Protein AF-A0A8T7BKB6-F1 (afdb_monomer)

Secondary structure (DSSP, 8-state):
---HHHHHHHHH--TTSHHHHHTTTS-HHHHHHHHHHHHHHHHHHHHHHS-S-HHHHHHHHHHHHHHHHHHHTT---SHHHHHHHTTGGG-TTHHHHHHHHHHHHHHHHTT---SSHHHHHIIIIIHHHHHHHHHTT-S-STT-HHHHHHHHHHHHHHHHHHHHHHTTT-TTSS-HHHHHHSB-TTS-B-HHHHHHHHHHHHHHHHTT-

Mean predicted aligned error: 6.05 Å

Nearest PDB structures (foldseek):
  4hd1-assembly1_A  TM=7.162E-01  e=4.216E-03  Alicyclobacillus acidocaldarius subsp. acidocaldarius DSM 446
  3ae0-assembly2_B  TM=7.552E-01  e=2.613E-02  Staphylococcus aureus
  5iys-assembly1_A  TM=7.680E-01  e=4.516E-02  Enterococcus hirae ATCC 9790
  2zcr-assembly1_A  TM=6.935E-01  e=3.938E-02  Staphylococcus aureus
  7vwt-assembly1_B  TM=6.216E-01  e=6.654E-01  Streptomyces sp.

pLDDT: mean 83.78, std 11.18, range [50.97, 98.56]

Solvent-accessible surface area (backbone atoms only — not comparable to full-atom values): 11467 Å² total; per-residue (Å²): 131,82,51,44,62,52,52,13,38,60,65,32,38,39,91,87,34,73,56,28,64,76,50,62,87,55,55,69,74,57,47,70,57,35,35,31,49,48,19,48,53,48,57,58,51,42,40,52,50,76,49,91,49,63,68,60,27,51,53,46,50,55,50,50,54,54,44,53,50,25,41,75,71,72,61,40,80,50,48,39,49,47,50,42,60,77,55,40,85,81,40,86,59,46,66,58,43,52,51,50,40,51,51,53,60,48,35,37,52,71,55,73,59,51,63,50,60,71,60,32,50,49,58,58,18,40,51,43,0,46,44,43,39,56,61,70,68,58,92,56,73,88,84,37,60,67,53,20,52,56,33,3,49,56,53,46,51,50,51,60,73,47,34,85,62,30,35,92,55,21,74,58,62,61,31,61,63,58,49,68,75,27,53,45,98,88,70,45,74,38,59,72,55,44,52,49,52,52,53,49,57,48,52,54,55,64,75,75,112

Sequence (209 aa):
MNSNYDYCRDKATPPGSNFYYSILFENEEIKSTVIPLLAMHNEIIDCLTASPDPGVTRLKFNWWHEELSRLSDNIPRHPVTQTIKSFSNNNPNLVTTLHEQLVTIESIVSNEQSADQANWLEHNFNILGRYYVALNRFQTEQDNQYIIQNGGLVFGLELFMLYPLFATKAPGFIPAELVSRHVGPDGEILFPDVFGELICDFQLKLNHV

Structure (mmCIF, N/CA/C/O backbone):
data_AF-A0A8T7BKB6-F1
#
_entry.id   AF-A0A8T7BKB6-F1
#
loop_
_atom_site.group_PDB
_atom_site.id
_atom_site.type_symbol
_atom_site.label_atom_id
_atom_site.label_alt_id
_atom_site.label_comp_id
_atom_site.label_asym_id
_atom_site.label_entity_id
_atom_site.label_seq_id
_atom_site.pdbx_PDB_ins_code
_atom_site.Cartn_x
_atom_site.Cartn_y
_atom_site.Cartn_z
_atom_site.occupancy
_atom_site.B_iso_or_equiv
_atom_site.auth_seq_id
_atom_site.auth_comp_id
_atom_site.auth_asym_id
_atom_site.auth_atom_id
_atom_site.pdbx_PDB_model_num
ATOM 1 N N . MET A 1 1 ? -25.883 -4.275 2.998 1.00 52.84 1 MET A N 1
ATOM 2 C CA . MET A 1 1 ? -24.645 -3.601 2.558 1.00 52.84 1 MET A CA 1
ATOM 3 C C . MET A 1 1 ? -23.554 -4.028 3.515 1.00 52.84 1 MET A C 1
ATOM 5 O O . MET A 1 1 ? -23.806 -3.967 4.712 1.00 52.84 1 MET A O 1
ATOM 9 N N . ASN A 1 2 ? -22.419 -4.506 3.005 1.00 75.31 2 ASN A N 1
ATOM 10 C CA . ASN A 1 2 ? -21.240 -4.767 3.836 1.00 75.31 2 ASN A CA 1
ATOM 11 C C . ASN A 1 2 ? -20.774 -3.444 4.462 1.00 75.31 2 ASN A C 1
ATOM 13 O O . ASN A 1 2 ? -20.894 -2.393 3.827 1.00 75.31 2 ASN A O 1
ATOM 17 N N . SER A 1 3 ? -20.313 -3.477 5.712 1.00 94.25 3 SER A N 1
ATOM 18 C CA . SER A 1 3 ? -19.784 -2.285 6.380 1.00 94.25 3 SER A CA 1
ATOM 19 C C . SER A 1 3 ? -18.462 -1.834 5.744 1.00 94.25 3 SER A C 1
ATOM 21 O O . SER A 1 3 ? -17.791 -2.606 5.058 1.00 94.25 3 SER A O 1
ATOM 23 N N . ASN A 1 4 ? -18.038 -0.595 6.008 1.00 97.12 4 ASN A N 1
ATOM 24 C CA . ASN A 1 4 ? -16.726 -0.115 5.560 1.00 97.12 4 ASN A CA 1
ATOM 25 C C . ASN A 1 4 ? -15.568 -0.967 6.102 1.00 97.12 4 ASN A C 1
ATOM 27 O O . ASN A 1 4 ? -14.554 -1.139 5.429 1.00 97.12 4 ASN A O 1
ATOM 31 N N . TYR A 1 5 ? -15.718 -1.525 7.304 1.00 96.19 5 TYR A N 1
ATOM 32 C CA . TYR A 1 5 ? -14.732 -2.437 7.870 1.00 96.19 5 TYR A CA 1
ATOM 33 C C . TYR A 1 5 ? -14.734 -3.797 7.162 1.00 96.19 5 TYR A C 1
ATOM 35 O O . TYR A 1 5 ? -13.665 -4.344 6.909 1.00 96.19 5 TYR A O 1
ATOM 43 N N . ASP A 1 6 ? -15.905 -4.315 6.775 1.00 96.38 6 ASP A N 1
ATOM 44 C CA . ASP A 1 6 ? -15.991 -5.542 5.974 1.00 96.38 6 ASP A CA 1
ATOM 45 C C . ASP A 1 6 ? -15.273 -5.372 4.630 1.00 96.38 6 ASP A C 1
ATOM 47 O O . ASP A 1 6 ? -14.516 -6.255 4.244 1.00 96.38 6 ASP A O 1
ATOM 51 N N . TYR A 1 7 ? -15.412 -4.208 3.980 1.00 97.62 7 TYR A N 1
ATOM 52 C CA . TYR A 1 7 ? -14.621 -3.876 2.790 1.00 97.62 7 TYR A CA 1
ATOM 53 C C . TYR A 1 7 ? -13.116 -3.967 3.067 1.00 97.62 7 TYR A C 1
ATOM 55 O O . TYR A 1 7 ? -12.381 -4.595 2.308 1.00 97.62 7 TYR A O 1
ATOM 63 N N . CYS A 1 8 ? -12.648 -3.363 4.167 1.00 97.38 8 CYS A N 1
ATOM 64 C CA . CYS A 1 8 ? -11.230 -3.397 4.529 1.00 97.38 8 CYS A CA 1
ATOM 65 C C . CYS A 1 8 ? -10.746 -4.836 4.758 1.00 97.38 8 CYS A C 1
ATOM 67 O O . CYS A 1 8 ? -9.687 -5.219 4.269 1.00 97.38 8 CYS A O 1
ATOM 69 N N . ARG A 1 9 ? -11.538 -5.649 5.465 1.00 96.19 9 ARG A N 1
ATOM 70 C CA . ARG A 1 9 ? -11.220 -7.052 5.745 1.00 96.19 9 ARG A CA 1
ATOM 71 C C . ARG A 1 9 ? -11.153 -7.887 4.469 1.00 96.19 9 ARG A C 1
ATOM 73 O O . ARG A 1 9 ? -10.218 -8.672 4.327 1.00 96.19 9 ARG A O 1
ATOM 80 N N . ASP A 1 10 ? -12.097 -7.699 3.552 1.00 96.69 10 ASP A N 1
ATOM 81 C CA . ASP A 1 10 ? -12.141 -8.425 2.281 1.00 96.69 10 ASP A CA 1
ATOM 82 C C . ASP A 1 10 ? -10.969 -8.015 1.365 1.00 96.69 10 ASP A C 1
ATOM 84 O O . ASP A 1 10 ? -10.384 -8.863 0.693 1.00 96.69 10 ASP A O 1
ATOM 88 N N . LYS A 1 11 ? -10.580 -6.731 1.384 1.00 96.62 11 LYS A N 1
ATOM 89 C CA . LYS A 1 11 ? -9.450 -6.185 0.612 1.00 96.62 11 LYS A CA 1
ATOM 90 C C . LYS A 1 11 ? -8.083 -6.625 1.144 1.00 96.62 11 LYS A C 1
ATOM 92 O O . LYS A 1 11 ? -7.178 -6.898 0.357 1.00 96.62 11 LYS A O 1
ATOM 97 N N . ALA A 1 12 ? -7.906 -6.637 2.463 1.00 94.88 12 ALA A N 1
ATOM 98 C CA . ALA A 1 12 ? -6.600 -6.830 3.096 1.00 94.88 12 ALA A CA 1
ATOM 99 C C . ALA A 1 12 ? -6.344 -8.272 3.535 1.00 94.88 12 ALA A C 1
ATOM 101 O O . ALA A 1 12 ? -5.250 -8.810 3.377 1.00 94.88 12 ALA A O 1
ATOM 102 N N . THR A 1 13 ? -7.361 -8.907 4.110 1.00 94.88 13 THR A N 1
ATOM 103 C CA . THR A 1 13 ? -7.232 -10.178 4.829 1.00 94.88 13 THR A CA 1
ATOM 104 C C . THR A 1 13 ? -8.223 -11.231 4.336 1.00 94.88 13 THR A C 1
ATOM 106 O O . THR A 1 13 ? -8.894 -11.860 5.163 1.00 94.88 13 THR A O 1
ATOM 109 N N . PRO A 1 14 ? -8.363 -11.453 3.012 1.00 95.06 14 PRO A N 1
ATOM 110 C CA . PRO A 1 14 ? -9.125 -12.600 2.552 1.00 95.06 14 PRO A CA 1
ATOM 111 C C . PRO A 1 14 ? -8.466 -13.886 3.090 1.00 95.06 14 PRO A C 1
ATOM 113 O O . PRO A 1 14 ? -7.235 -13.936 3.207 1.00 95.06 14 PRO A O 1
ATOM 116 N N . PRO A 1 15 ? -9.246 -14.927 3.438 1.00 92.62 15 PRO A N 1
ATOM 117 C CA . PRO A 1 15 ? -8.694 -16.169 3.968 1.00 92.62 15 PRO A CA 1
ATOM 118 C C . PRO A 1 15 ? -7.557 -16.713 3.095 1.00 92.62 15 PRO A C 1
ATOM 120 O O . PRO A 1 15 ? -7.727 -16.896 1.891 1.00 92.62 15 PRO A O 1
ATOM 123 N N . GLY A 1 16 ? -6.403 -16.969 3.713 1.00 89.94 16 GLY A N 1
ATOM 124 C CA . GLY A 1 16 ? -5.211 -17.474 3.029 1.00 89.94 16 GLY A CA 1
ATOM 125 C C . GLY A 1 16 ? -4.224 -16.410 2.531 1.00 89.94 16 GLY A C 1
ATOM 126 O O . GLY A 1 16 ? -3.166 -16.789 2.036 1.00 89.94 16 GLY A O 1
ATOM 127 N N . SER A 1 17 ? -4.511 -15.108 2.667 1.00 89.19 17 SER A N 1
ATOM 128 C CA . SER A 1 17 ? -3.523 -14.066 2.350 1.00 89.19 17 SER A CA 1
ATOM 129 C C . SER A 1 17 ? -2.385 -14.005 3.379 1.00 89.19 17 SER A C 1
ATOM 131 O O . SER A 1 17 ? -2.542 -14.408 4.535 1.00 89.19 17 SER A O 1
ATOM 133 N N . ASN A 1 18 ? -1.237 -13.441 2.990 1.00 86.12 18 ASN A N 1
ATOM 134 C CA . ASN A 1 18 ? -0.116 -13.219 3.913 1.00 86.12 18 ASN A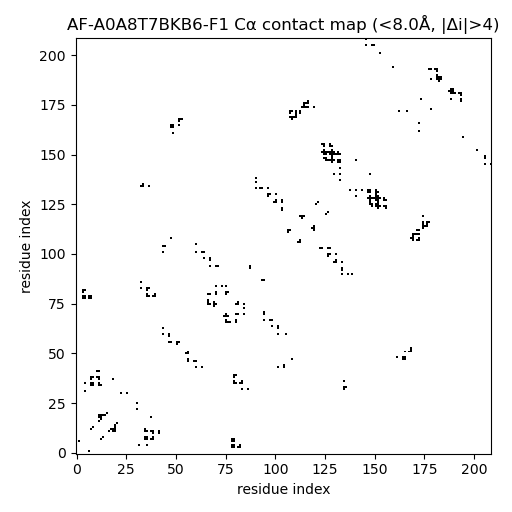 CA 1
ATOM 135 C C . ASN A 1 18 ? -0.545 -12.371 5.121 1.00 86.12 18 ASN A C 1
ATOM 137 O O . ASN A 1 18 ? -0.239 -12.711 6.264 1.00 86.12 18 ASN A O 1
ATOM 141 N N . PHE A 1 19 ? -1.324 -11.315 4.877 1.00 89.25 19 PHE A N 1
ATOM 142 C CA . PHE A 1 19 ? -1.869 -10.462 5.931 1.00 89.25 19 PHE A CA 1
ATOM 143 C C . PHE A 1 19 ? -2.910 -11.157 6.805 1.00 89.25 19 PHE A C 1
ATOM 145 O O . PHE A 1 19 ? -2.982 -10.877 7.995 1.00 89.25 19 PHE A O 1
ATOM 152 N N . TYR A 1 20 ? -3.693 -12.092 6.260 1.00 91.38 20 TYR A N 1
ATOM 153 C CA . TYR A 1 20 ? -4.603 -12.900 7.069 1.00 91.38 20 TYR A CA 1
ATOM 154 C C . TYR A 1 20 ? -3.835 -13.684 8.144 1.00 91.38 20 TYR A C 1
ATOM 156 O O . TYR A 1 20 ? -4.238 -13.695 9.307 1.00 91.38 20 TYR A O 1
ATOM 164 N N . TYR A 1 21 ? -2.705 -14.295 7.777 1.00 90.50 21 TYR A N 1
ATOM 165 C CA . TYR A 1 21 ? -1.882 -15.040 8.729 1.00 90.50 21 TYR A CA 1
ATOM 166 C C . TYR A 1 21 ? -1.062 -14.145 9.660 1.00 90.50 21 TYR A C 1
ATOM 168 O O . TYR A 1 21 ? -0.891 -14.512 10.823 1.00 90.50 21 TYR A O 1
ATOM 176 N N . SER A 1 22 ? -0.604 -12.973 9.202 1.00 85.38 22 SER A N 1
ATOM 177 C CA . SER A 1 22 ? 0.206 -12.069 10.032 1.00 85.38 22 SER A CA 1
ATOM 178 C C . SER A 1 22 ? -0.548 -11.513 11.241 1.00 85.38 22 SER A C 1
ATOM 180 O O . SER A 1 22 ? 0.084 -11.194 12.243 1.00 85.38 22 SER A O 1
ATOM 182 N N . ILE A 1 23 ? -1.883 -11.445 11.178 1.00 88.81 23 ILE A N 1
ATOM 183 C CA . ILE A 1 23 ? -2.726 -10.953 12.279 1.00 88.81 23 ILE A CA 1
ATOM 184 C C . ILE A 1 23 ? -3.690 -12.009 12.833 1.00 88.81 23 ILE A C 1
ATOM 186 O O . ILE A 1 23 ? -4.595 -11.673 13.599 1.00 88.81 23 ILE A O 1
ATOM 190 N N . LEU A 1 24 ? -3.547 -13.284 12.448 1.00 91.56 24 LEU A N 1
ATOM 191 C CA . LEU A 1 24 ? -4.528 -14.336 12.750 1.00 91.56 24 LEU A CA 1
ATOM 192 C C . LEU A 1 24 ? -4.868 -14.411 14.248 1.00 91.56 24 LEU A C 1
ATOM 194 O O . LEU A 1 24 ? -6.043 -14.481 14.622 1.00 91.56 24 LEU A O 1
ATOM 198 N N . PHE A 1 25 ? -3.838 -14.330 15.091 1.00 91.94 25 PHE A N 1
ATOM 199 C CA . PHE A 1 25 ? -3.934 -14.450 16.548 1.00 91.94 25 PHE A CA 1
ATOM 200 C C . PHE A 1 25 ? -4.052 -13.113 17.285 1.00 91.94 25 PHE A C 1
ATOM 202 O O . PHE A 1 25 ? -4.144 -13.106 18.511 1.00 91.94 25 PHE A O 1
ATOM 209 N N . GLU A 1 26 ? -4.086 -11.995 16.560 1.00 89.69 26 GLU A N 1
ATOM 210 C CA . GLU A 1 26 ? -4.259 -10.683 17.173 1.00 89.69 26 GLU A CA 1
ATOM 211 C C . GLU A 1 26 ? -5.675 -10.503 17.721 1.00 89.69 26 GLU A C 1
ATOM 213 O O . GLU A 1 26 ? -6.652 -11.087 17.229 1.00 89.69 26 GLU A O 1
ATOM 218 N N . ASN A 1 27 ? -5.793 -9.668 18.750 1.00 92.88 27 ASN A N 1
ATOM 219 C CA . ASN A 1 27 ? -7.090 -9.314 19.311 1.00 92.88 27 ASN A CA 1
ATOM 220 C C . ASN A 1 27 ? -7.869 -8.362 18.378 1.00 92.88 27 ASN A C 1
ATOM 222 O O . ASN A 1 27 ? -7.313 -7.735 17.473 1.00 92.88 27 ASN A O 1
ATOM 226 N N . GLU A 1 28 ? -9.179 -8.243 18.607 1.00 91.69 28 GLU A N 1
ATOM 227 C CA . GLU A 1 28 ? -10.050 -7.397 17.779 1.00 91.69 28 GLU A CA 1
ATOM 228 C C . GLU A 1 28 ? -9.693 -5.909 17.854 1.00 91.69 28 GLU A C 1
ATOM 230 O O . GLU A 1 28 ? -9.886 -5.182 16.881 1.00 91.69 28 GLU A O 1
ATOM 235 N N . GLU A 1 29 ? -9.124 -5.446 18.969 1.00 89.25 29 GLU A N 1
ATOM 236 C CA . GLU A 1 29 ? -8.686 -4.058 19.097 1.00 89.25 29 GLU A CA 1
ATOM 237 C C . GLU A 1 29 ? -7.564 -3.750 18.098 1.00 89.25 29 GLU A C 1
ATOM 239 O O . GLU A 1 29 ? -7.634 -2.752 17.381 1.00 89.25 29 GLU A O 1
ATOM 244 N N . ILE A 1 30 ? -6.566 -4.626 17.989 1.00 87.94 30 ILE A N 1
ATOM 245 C CA . ILE A 1 30 ? -5.456 -4.494 17.040 1.00 87.94 30 ILE A CA 1
ATOM 246 C C . ILE A 1 30 ? -5.969 -4.636 15.606 1.00 87.94 30 ILE A C 1
ATOM 248 O O . ILE A 1 30 ? -5.701 -3.771 14.766 1.00 87.94 30 ILE A O 1
ATOM 252 N N . LYS A 1 31 ? -6.778 -5.668 15.331 1.00 92.19 31 LYS A N 1
ATOM 253 C CA . LYS A 1 31 ? -7.376 -5.900 14.005 1.00 92.19 31 LYS A CA 1
ATOM 254 C C . LYS A 1 31 ? -8.181 -4.696 13.516 1.00 92.19 31 LYS A C 1
ATOM 256 O O . LYS A 1 31 ? -8.036 -4.314 12.355 1.00 92.19 31 LYS A O 1
ATOM 261 N N . SER A 1 32 ? -8.938 -4.045 14.406 1.00 91.69 32 SER A N 1
ATOM 262 C CA . SER A 1 32 ? -9.771 -2.881 14.073 1.00 91.69 32 SER A CA 1
ATOM 263 C C . SER A 1 32 ? -8.989 -1.689 13.508 1.00 91.69 32 SER A C 1
ATOM 265 O O . SER A 1 32 ? -9.543 -0.914 12.730 1.00 91.69 32 SER A O 1
ATOM 267 N N . THR A 1 33 ? -7.698 -1.567 13.838 1.00 90.44 33 THR A N 1
ATOM 268 C CA . THR A 1 33 ? -6.816 -0.518 13.301 1.00 90.44 33 THR A CA 1
ATOM 269 C C . THR A 1 33 ? -5.897 -1.017 12.195 1.00 90.44 33 THR A C 1
ATOM 271 O O . THR A 1 33 ? -5.641 -0.287 11.244 1.00 90.44 33 THR A O 1
ATOM 274 N N . VAL A 1 34 ? -5.410 -2.258 12.289 1.00 91.00 34 VAL A N 1
ATOM 275 C CA . VAL A 1 34 ? -4.429 -2.806 11.341 1.00 91.00 34 VAL A CA 1
ATOM 276 C C . VAL A 1 34 ? -5.076 -3.171 10.006 1.00 91.00 34 VAL A C 1
ATOM 278 O O . VAL A 1 34 ? -4.525 -2.840 8.961 1.00 91.00 34 VAL A O 1
ATOM 281 N N . ILE A 1 35 ? -6.264 -3.786 10.005 1.00 94.81 35 ILE A N 1
ATOM 282 C CA . ILE A 1 35 ? -6.941 -4.200 8.764 1.00 94.81 35 ILE A CA 1
ATOM 283 C C . ILE A 1 35 ? -7.222 -3.011 7.824 1.00 94.81 35 ILE A C 1
ATOM 285 O O . ILE A 1 35 ? -6.913 -3.123 6.639 1.00 94.81 35 ILE A O 1
ATOM 289 N N . PRO A 1 36 ? -7.758 -1.864 8.290 1.00 95.81 36 PRO A N 1
ATOM 290 C CA . PRO A 1 36 ? -7.959 -0.693 7.433 1.00 95.81 36 PRO A CA 1
ATOM 291 C C . PRO A 1 36 ? -6.661 -0.130 6.854 1.00 95.81 36 PRO A C 1
ATOM 293 O O . PRO A 1 36 ? -6.652 0.328 5.716 1.00 95.81 36 PRO A O 1
ATOM 296 N N . LEU A 1 37 ? -5.561 -0.192 7.606 1.00 93.81 37 LEU A N 1
ATOM 297 C CA . LEU A 1 37 ? -4.249 0.200 7.103 1.00 93.81 37 LEU A CA 1
ATOM 298 C C . LEU A 1 37 ? -3.785 -0.781 6.016 1.00 93.81 37 LEU A C 1
ATOM 300 O O . LEU A 1 37 ? -3.589 -0.381 4.875 1.00 93.81 37 LEU A O 1
ATOM 304 N N . LEU A 1 38 ? -3.760 -2.085 6.281 1.00 92.56 38 LEU A N 1
ATOM 305 C CA . LEU A 1 38 ? -3.406 -3.078 5.257 1.00 92.56 38 LEU A CA 1
ATOM 306 C C . LEU A 1 38 ? -4.298 -2.987 4.000 1.00 92.56 38 LEU A C 1
ATOM 308 O O . LEU A 1 38 ? -3.821 -3.172 2.882 1.00 92.56 38 LEU A O 1
ATOM 312 N N . ALA A 1 39 ? -5.574 -2.619 4.154 1.00 96.25 39 ALA A N 1
ATOM 313 C CA . ALA A 1 39 ? -6.461 -2.356 3.024 1.00 96.25 39 ALA A CA 1
ATOM 314 C C . ALA A 1 39 ? -6.016 -1.127 2.221 1.00 96.25 39 ALA A C 1
ATOM 316 O O . ALA A 1 39 ? -6.012 -1.182 0.996 1.00 96.25 39 ALA A O 1
ATOM 317 N N . MET A 1 40 ? -5.613 -0.044 2.894 1.00 95.69 40 MET A N 1
ATOM 318 C CA . MET A 1 40 ? -5.050 1.151 2.258 1.00 95.69 40 MET A CA 1
ATOM 319 C C . MET A 1 40 ? -3.776 0.823 1.480 1.00 95.69 40 MET A C 1
ATOM 321 O O . MET A 1 40 ? -3.648 1.241 0.335 1.00 95.69 40 MET A O 1
ATOM 325 N N . HIS A 1 41 ? -2.873 0.029 2.061 1.00 92.12 41 HIS A N 1
ATOM 326 C CA . HIS A 1 41 ? -1.682 -0.444 1.361 1.00 92.12 41 HIS A CA 1
ATOM 327 C C . HIS A 1 41 ? -2.052 -1.173 0.059 1.00 92.12 41 HIS A C 1
ATOM 329 O O . HIS A 1 41 ? -1.595 -0.779 -1.013 1.00 92.12 41 HIS A O 1
ATOM 335 N N . ASN A 1 42 ? -2.963 -2.151 0.127 1.00 93.25 42 ASN A N 1
ATOM 336 C CA . ASN A 1 42 ? -3.414 -2.893 -1.055 1.00 93.25 42 ASN A CA 1
ATOM 337 C C . ASN A 1 42 ? -4.104 -1.999 -2.096 1.00 93.25 42 ASN A C 1
ATOM 339 O O . ASN A 1 42 ? -3.957 -2.224 -3.292 1.00 93.25 42 ASN A O 1
ATOM 343 N N . GLU A 1 43 ? -4.852 -0.977 -1.677 1.00 96.50 43 GLU A N 1
ATOM 344 C CA . GLU A 1 43 ? -5.438 -0.009 -2.610 1.00 96.50 43 GLU A CA 1
ATOM 345 C C . GLU A 1 43 ? -4.388 0.817 -3.366 1.00 96.50 43 GLU A C 1
ATOM 347 O O . GLU A 1 43 ? -4.540 1.075 -4.566 1.00 96.50 43 GLU A O 1
ATOM 352 N N . ILE A 1 44 ? -3.313 1.222 -2.686 1.00 93.25 44 ILE A N 1
ATOM 353 C CA . ILE A 1 44 ? -2.212 1.949 -3.324 1.00 93.25 44 ILE A CA 1
ATOM 354 C C . ILE A 1 44 ? -1.459 1.015 -4.283 1.00 93.25 44 ILE A C 1
ATOM 356 O O . ILE A 1 44 ? -1.205 1.387 -5.429 1.00 93.25 44 ILE A O 1
ATOM 360 N N . ILE A 1 45 ? -1.169 -0.220 -3.865 1.00 91.50 45 ILE A N 1
ATOM 361 C CA . ILE A 1 45 ? -0.518 -1.234 -4.710 1.00 91.50 45 ILE A CA 1
ATOM 362 C C . ILE A 1 45 ? -1.362 -1.572 -5.948 1.00 91.50 45 ILE A C 1
ATOM 364 O O . ILE A 1 45 ? -0.822 -1.703 -7.047 1.00 91.50 45 ILE A O 1
ATOM 368 N N . ASP A 1 46 ? -2.689 -1.610 -5.837 1.00 93.94 46 ASP A N 1
ATOM 369 C CA . ASP A 1 46 ? -3.578 -1.838 -6.983 1.00 93.94 46 ASP A CA 1
ATOM 370 C C . ASP A 1 46 ? -3.498 -0.730 -8.048 1.00 93.94 46 ASP A C 1
ATOM 372 O O . ASP A 1 46 ? -3.828 -0.956 -9.221 1.00 93.94 46 ASP A O 1
ATOM 376 N N . CYS A 1 47 ? -3.026 0.471 -7.698 1.00 91.88 47 CYS A N 1
ATOM 377 C CA . CYS A 1 47 ? -2.717 1.504 -8.690 1.00 91.88 47 CYS A CA 1
ATOM 378 C C . CYS A 1 47 ? -1.559 1.068 -9.601 1.00 91.88 47 CYS A C 1
ATOM 380 O O . CYS A 1 47 ? -1.588 1.341 -10.810 1.00 91.88 47 CYS A O 1
ATOM 382 N N . LEU A 1 48 ? -0.591 0.330 -9.042 1.00 87.94 48 LEU A N 1
ATOM 383 C CA . LEU A 1 48 ? 0.522 -0.267 -9.772 1.00 87.94 48 LEU A CA 1
ATOM 384 C C . LEU A 1 48 ? 0.138 -1.523 -10.543 1.00 87.94 48 LEU A C 1
ATOM 386 O O . LEU A 1 48 ? 0.759 -1.770 -11.561 1.00 87.94 48 LEU A O 1
ATOM 390 N N . THR A 1 49 ? -0.828 -2.336 -10.127 1.00 90.38 49 THR A N 1
ATOM 391 C CA . THR A 1 49 ? -1.014 -3.675 -10.733 1.00 90.38 49 THR A CA 1
ATOM 392 C C . THR A 1 49 ? -2.267 -3.795 -11.604 1.00 90.38 49 THR A C 1
ATOM 394 O O . THR A 1 49 ? -2.249 -4.512 -12.601 1.00 90.38 49 THR A O 1
ATOM 397 N N . ALA A 1 50 ? -3.345 -3.062 -11.307 1.00 89.19 50 ALA A N 1
ATOM 398 C CA . ALA A 1 50 ? -4.670 -3.356 -11.869 1.00 89.19 50 ALA A CA 1
ATOM 399 C C . ALA A 1 50 ? -4.905 -2.898 -13.324 1.00 89.19 50 ALA A C 1
ATOM 401 O O . ALA A 1 50 ? -5.902 -3.282 -13.931 1.00 89.19 50 ALA A O 1
ATOM 402 N N . SER A 1 51 ? -4.053 -2.036 -13.884 1.00 87.44 51 SER A N 1
ATOM 403 C CA . SER A 1 51 ? -4.189 -1.536 -15.262 1.00 87.44 51 SER A CA 1
ATOM 404 C C . SER A 1 51 ? -2.824 -1.421 -15.929 1.00 87.44 51 SER A C 1
ATOM 406 O O . SER A 1 51 ? -1.935 -0.838 -15.315 1.00 87.44 51 SER A O 1
ATOM 408 N N . PRO A 1 52 ? -2.627 -1.890 -17.173 1.00 82.69 52 PRO A N 1
ATOM 409 C CA . PRO A 1 52 ? -1.369 -1.688 -17.890 1.00 82.69 52 PRO A CA 1
ATOM 410 C C . PRO A 1 52 ? -1.198 -0.249 -18.406 1.00 82.69 52 PRO A C 1
ATOM 412 O O . PRO A 1 52 ? -0.080 0.144 -18.718 1.00 82.69 52 PRO A O 1
ATOM 415 N N . ASP A 1 53 ? -2.282 0.531 -18.495 1.00 87.69 53 ASP A N 1
ATOM 416 C CA . ASP A 1 53 ? -2.275 1.903 -19.013 1.00 87.69 53 ASP A CA 1
ATOM 417 C C . ASP A 1 53 ? -1.686 2.895 -17.981 1.00 87.69 53 ASP A C 1
ATOM 419 O O . ASP A 1 53 ? -2.295 3.092 -16.918 1.00 87.69 53 ASP A O 1
ATOM 423 N N . PRO A 1 54 ? -0.549 3.561 -18.285 1.00 85.19 54 PRO A N 1
ATOM 424 C CA . PRO A 1 54 ? 0.068 4.544 -17.391 1.00 85.19 54 PRO A CA 1
ATOM 425 C C . PRO A 1 54 ? -0.825 5.755 -17.084 1.00 85.19 54 PRO A C 1
ATOM 427 O O . PRO A 1 54 ? -0.781 6.296 -15.978 1.00 85.19 54 PRO A O 1
ATOM 430 N N . GLY A 1 55 ? -1.660 6.182 -18.035 1.00 88.25 55 GLY A N 1
ATOM 431 C CA . GLY A 1 55 ? -2.605 7.282 -17.858 1.00 88.25 55 GLY A CA 1
ATOM 432 C C . GLY A 1 55 ? -3.688 6.945 -16.835 1.00 88.25 55 GLY A C 1
ATOM 433 O O . GLY A 1 55 ? -3.986 7.762 -15.963 1.00 88.25 55 GLY A O 1
ATOM 434 N N . VAL A 1 56 ? -4.218 5.718 -16.874 1.00 91.44 56 VAL A N 1
ATOM 435 C CA . VAL A 1 56 ? -5.165 5.226 -15.856 1.00 91.44 56 VAL A CA 1
ATOM 436 C C . VAL A 1 56 ? -4.495 5.141 -14.485 1.00 91.44 56 VAL A C 1
ATOM 438 O O . VAL A 1 56 ? -5.082 5.577 -13.495 1.00 91.44 56 VAL A O 1
ATOM 441 N N . THR A 1 57 ? -3.264 4.625 -14.413 1.00 90.69 57 THR A N 1
ATOM 442 C CA . THR A 1 57 ? -2.493 4.573 -13.162 1.00 90.69 57 THR A CA 1
ATOM 443 C C . THR A 1 57 ? -2.294 5.970 -12.564 1.00 90.69 57 THR A C 1
ATOM 445 O O . THR A 1 57 ? -2.598 6.171 -11.389 1.00 90.69 57 THR A O 1
ATOM 448 N N . ARG A 1 58 ? -1.894 6.966 -13.366 1.00 91.12 58 ARG A N 1
ATOM 449 C CA . ARG A 1 58 ? -1.724 8.353 -12.902 1.00 91.12 58 ARG A CA 1
ATOM 450 C C . ARG A 1 58 ? -3.027 8.971 -12.389 1.00 91.12 58 ARG A C 1
ATOM 452 O O . ARG A 1 58 ? -3.031 9.643 -11.362 1.00 91.12 58 ARG A O 1
ATOM 459 N N . LEU A 1 59 ? -4.147 8.735 -13.075 1.00 94.62 59 LEU A N 1
ATOM 460 C CA . LEU A 1 59 ? -5.456 9.210 -12.614 1.00 94.62 59 LEU A CA 1
ATOM 461 C C . LEU A 1 59 ? -5.850 8.591 -11.266 1.00 94.62 59 LEU A C 1
ATOM 463 O O . LEU A 1 59 ? -6.411 9.294 -10.425 1.00 94.62 59 LEU A O 1
ATOM 467 N N . LYS A 1 60 ? -5.532 7.310 -11.036 1.00 95.50 60 LYS A N 1
ATOM 468 C CA . LYS A 1 60 ? -5.763 6.656 -9.740 1.00 95.50 60 LYS A CA 1
ATOM 469 C C . LYS A 1 60 ? -4.907 7.263 -8.628 1.00 95.50 60 LYS A C 1
ATOM 471 O O . LYS A 1 60 ? -5.451 7.549 -7.566 1.00 95.50 60 LYS A O 1
ATOM 476 N N . PHE A 1 61 ? -3.617 7.510 -8.869 1.00 95.56 61 PHE A N 1
ATOM 477 C CA . PHE A 1 61 ? -2.752 8.179 -7.888 1.00 95.56 61 PHE A CA 1
ATOM 478 C C . PHE A 1 61 ? -3.263 9.579 -7.534 1.00 95.56 61 PHE A C 1
ATOM 480 O O . PHE A 1 61 ? -3.435 9.883 -6.356 1.00 95.56 61 PHE A O 1
ATOM 487 N N . ASN A 1 62 ? -3.618 10.390 -8.536 1.00 96.44 62 ASN A N 1
ATOM 488 C CA . ASN A 1 62 ? -4.216 11.710 -8.308 1.00 96.44 62 ASN A CA 1
ATOM 489 C C . ASN A 1 62 ? -5.484 11.627 -7.445 1.00 96.44 62 ASN A C 1
ATOM 491 O O . ASN A 1 62 ? -5.665 12.421 -6.524 1.00 96.44 62 ASN A O 1
ATOM 495 N N . TRP A 1 63 ? -6.352 10.649 -7.715 1.00 97.88 63 TRP A N 1
ATOM 496 C CA . TRP A 1 63 ? -7.559 10.446 -6.920 1.00 97.88 63 TRP A CA 1
ATOM 497 C C . TRP A 1 63 ? -7.236 10.099 -5.460 1.00 97.88 63 TRP A C 1
ATOM 499 O O . TRP A 1 63 ? -7.869 10.638 -4.552 1.00 97.88 63 TRP A O 1
ATOM 509 N N . TRP A 1 64 ? -6.234 9.248 -5.221 1.00 98.06 64 TRP A N 1
ATOM 510 C CA . TRP A 1 64 ? -5.789 8.907 -3.868 1.00 98.06 64 TRP A CA 1
ATOM 511 C C . TRP A 1 64 ? -5.172 10.094 -3.128 1.00 98.06 64 TRP A C 1
ATOM 513 O O . TRP A 1 64 ? -5.448 10.258 -1.940 1.00 98.06 64 TRP A O 1
ATOM 523 N N . HIS A 1 65 ? -4.425 10.965 -3.813 1.00 97.81 65 HIS A N 1
ATOM 524 C CA . HIS A 1 65 ? -3.939 12.221 -3.226 1.00 97.81 65 HIS A CA 1
ATOM 525 C C . HIS A 1 65 ? -5.094 13.104 -2.756 1.00 97.81 65 HIS A C 1
ATOM 527 O O . HIS A 1 65 ? -5.097 13.571 -1.614 1.00 97.81 65 HIS A O 1
A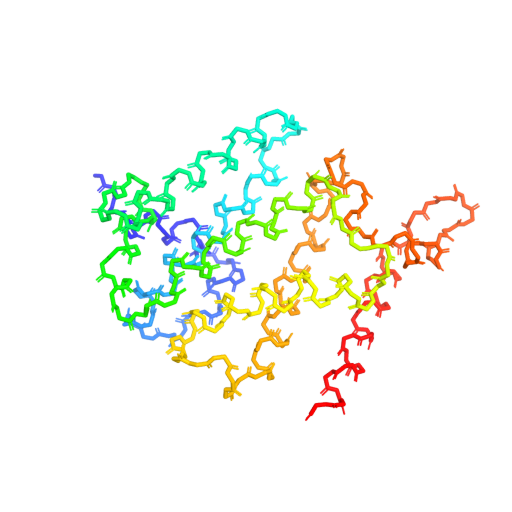TOM 533 N N . GLU A 1 66 ? -6.112 13.293 -3.600 1.00 98.38 66 GLU A N 1
ATOM 534 C CA . GLU A 1 66 ? -7.310 14.040 -3.212 1.00 98.38 66 GLU A CA 1
ATOM 535 C C . GLU A 1 66 ? -8.048 13.382 -2.042 1.00 98.38 66 GLU A C 1
ATOM 537 O O . GLU A 1 66 ? -8.579 14.067 -1.169 1.00 98.38 66 GLU A O 1
ATOM 542 N N . GLU A 1 67 ? -8.122 12.053 -2.019 1.00 98.56 67 GLU A N 1
ATOM 543 C CA . GLU A 1 67 ? -8.815 11.321 -0.965 1.00 98.56 67 GLU A CA 1
ATOM 544 C C . GLU A 1 67 ? -8.089 11.400 0.384 1.00 98.56 67 GLU A C 1
ATOM 546 O O . GLU A 1 67 ? -8.739 11.566 1.418 1.00 98.56 67 GLU A O 1
ATOM 551 N N . LEU A 1 68 ? -6.757 11.369 0.390 1.00 97.19 68 LEU A N 1
ATOM 552 C CA . LEU A 1 68 ? -5.966 11.602 1.599 1.00 97.19 68 LEU A CA 1
ATOM 553 C C . LEU A 1 68 ? -6.037 13.068 2.068 1.00 97.19 68 LEU A C 1
ATOM 555 O O . LEU A 1 68 ? -6.117 13.325 3.273 1.00 97.19 68 LEU A O 1
ATOM 559 N N . SER A 1 69 ? -6.154 14.030 1.142 1.00 97.50 69 SER A N 1
ATOM 560 C CA . SER A 1 69 ? -6.493 15.418 1.496 1.00 97.50 69 SER A CA 1
ATOM 561 C C . SER A 1 69 ? -7.863 15.492 2.179 1.00 97.50 69 SER A C 1
ATOM 563 O O . SER A 1 69 ? -7.999 16.113 3.229 1.00 97.50 69 SER A O 1
ATOM 565 N N . ARG A 1 70 ? -8.879 14.796 1.651 1.00 97.94 70 ARG A N 1
ATOM 566 C CA . ARG A 1 70 ? -10.211 14.728 2.281 1.00 97.94 70 ARG A CA 1
ATOM 567 C C . ARG A 1 70 ? -10.182 14.052 3.648 1.00 97.94 70 ARG A C 1
ATOM 569 O O . ARG A 1 70 ? -10.944 14.451 4.527 1.00 97.94 70 ARG A O 1
ATOM 576 N N . LEU A 1 71 ? -9.343 13.033 3.832 1.00 96.75 71 LEU A N 1
ATOM 577 C CA . LEU A 1 71 ? -9.125 12.407 5.135 1.00 96.75 71 LEU A CA 1
ATOM 578 C C . LEU A 1 71 ? -8.567 13.424 6.141 1.00 96.75 71 LEU A C 1
ATOM 580 O O . LEU A 1 71 ? -9.101 13.515 7.246 1.00 96.75 71 LEU A O 1
ATOM 584 N N . SER A 1 72 ? -7.580 14.231 5.734 1.00 95.00 72 SER A N 1
ATOM 585 C CA . SER A 1 72 ? -7.043 15.341 6.540 1.00 95.00 72 SER A CA 1
ATOM 586 C C . SER A 1 72 ? -8.125 16.366 6.907 1.00 95.00 72 SER A C 1
ATOM 588 O O . SER A 1 72 ? -8.216 16.798 8.055 1.00 95.00 72 SER A O 1
ATOM 590 N N . ASP A 1 73 ? -9.023 16.669 5.965 1.00 95.88 73 ASP A N 1
ATOM 591 C CA . ASP A 1 73 ? -10.169 17.568 6.162 1.00 95.88 73 ASP A CA 1
ATOM 592 C C . ASP A 1 73 ? -11.364 16.905 6.880 1.00 95.88 73 ASP A C 1
ATOM 594 O O . ASP A 1 73 ? -12.444 17.491 6.990 1.00 95.88 73 ASP A O 1
ATOM 598 N N . ASN A 1 74 ? -11.209 15.676 7.386 1.00 95.38 74 ASN A N 1
ATOM 599 C CA . ASN A 1 74 ? -12.256 14.902 8.061 1.00 95.38 74 ASN A CA 1
ATOM 600 C C . ASN A 1 74 ? -13.514 14.615 7.211 1.00 95.38 74 ASN A C 1
ATOM 602 O O . ASN A 1 74 ? -14.575 14.295 7.763 1.00 95.38 74 ASN A O 1
ATOM 606 N N . ILE A 1 75 ? -13.417 14.643 5.882 1.00 97.44 75 ILE A N 1
ATOM 607 C CA . ILE A 1 75 ? -14.515 14.361 4.938 1.00 97.44 75 ILE A CA 1
ATOM 608 C C . ILE A 1 75 ? -14.190 13.244 3.913 1.00 97.44 75 ILE A C 1
ATOM 610 O O . ILE A 1 75 ? -14.499 13.401 2.726 1.00 97.44 75 ILE A O 1
ATOM 614 N N . PRO A 1 76 ? -13.597 12.103 4.330 1.00 97.69 76 PRO A N 1
ATOM 615 C CA . PRO A 1 76 ? -13.248 11.014 3.420 1.00 97.69 76 PRO A CA 1
ATOM 616 C C . PRO A 1 76 ? -14.483 10.371 2.777 1.00 97.69 76 PRO A C 1
ATOM 618 O O . PRO A 1 76 ? -15.573 10.305 3.360 1.00 97.69 76 PRO A O 1
ATOM 621 N N . ARG A 1 77 ? -14.300 9.843 1.570 1.00 97.69 77 ARG A N 1
ATOM 622 C CA . ARG A 1 77 ? -15.339 9.195 0.762 1.00 97.69 77 ARG A CA 1
ATOM 623 C C . ARG A 1 77 ? -15.113 7.699 0.594 1.00 97.69 77 ARG A C 1
ATOM 625 O O . ARG A 1 77 ? -16.091 6.972 0.438 1.00 97.69 77 ARG A O 1
ATOM 632 N N . HIS A 1 78 ? -13.866 7.240 0.609 1.00 98.12 78 HIS A N 1
ATOM 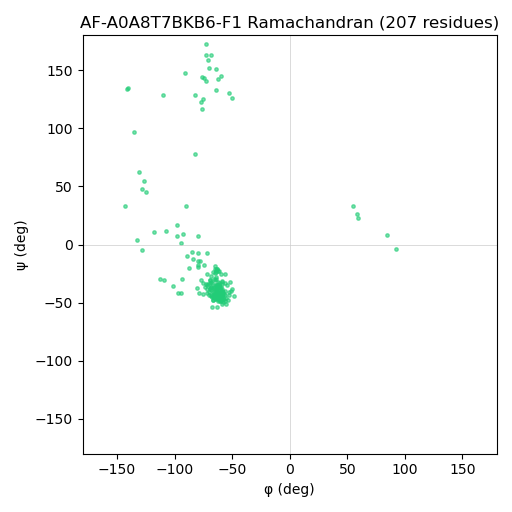633 C CA . HIS A 1 78 ? -13.562 5.825 0.433 1.00 98.12 78 HIS A CA 1
ATOM 634 C C . HIS A 1 78 ? -13.903 5.025 1.701 1.00 98.12 78 HIS A C 1
ATOM 636 O O . HIS A 1 78 ? -13.646 5.512 2.803 1.00 98.12 78 HIS A O 1
ATOM 642 N N . PRO A 1 79 ? -14.406 3.779 1.600 1.00 98.00 79 PRO A N 1
ATOM 643 C CA . PRO A 1 79 ? -14.648 2.938 2.774 1.00 98.00 79 PRO A CA 1
ATOM 644 C C . PRO A 1 79 ? -13.417 2.795 3.681 1.00 98.00 79 PRO A C 1
ATOM 646 O O . PRO A 1 79 ? -13.530 2.892 4.900 1.00 98.00 79 PRO A O 1
ATOM 649 N N . VAL A 1 80 ? -12.229 2.637 3.088 1.00 98.12 80 VAL A N 1
ATOM 650 C CA . VAL A 1 80 ? -10.962 2.514 3.830 1.00 98.12 80 VAL A CA 1
ATOM 651 C C . VAL A 1 80 ? -10.643 3.777 4.630 1.00 98.12 80 VAL A C 1
ATOM 653 O O . VAL A 1 80 ? -10.456 3.702 5.842 1.00 98.12 80 VAL A O 1
ATOM 656 N N . THR A 1 81 ? -10.632 4.948 3.993 1.00 97.94 81 THR A N 1
ATOM 657 C CA . THR A 1 81 ? -10.311 6.221 4.660 1.00 97.94 81 THR A CA 1
ATOM 658 C C . THR A 1 81 ? -11.403 6.643 5.643 1.00 97.94 81 THR A C 1
ATOM 660 O O . THR A 1 81 ? -11.099 7.220 6.686 1.00 97.94 81 THR A O 1
ATOM 663 N N . GLN A 1 82 ? -12.667 6.287 5.391 1.00 97.62 82 GLN A N 1
ATOM 664 C CA . GLN A 1 82 ? -13.752 6.446 6.363 1.00 97.62 82 GLN A CA 1
ATOM 665 C C . GLN A 1 82 ? -13.536 5.593 7.615 1.00 97.62 82 GLN A C 1
ATOM 667 O O . GLN A 1 82 ? -13.776 6.082 8.719 1.00 97.62 82 GLN A O 1
ATOM 672 N N . THR A 1 83 ? -13.057 4.354 7.471 1.00 96.94 83 THR A N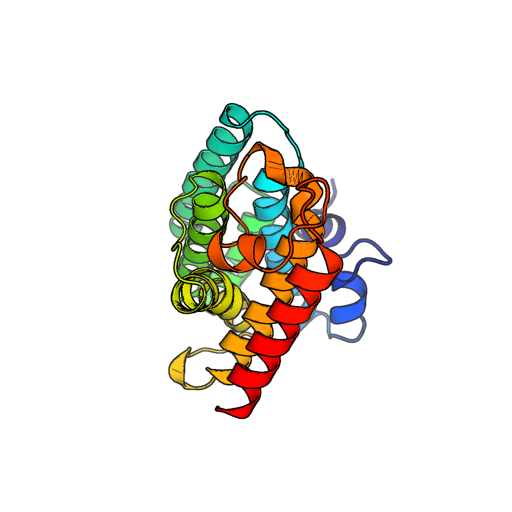 1
ATOM 673 C CA . THR A 1 83 ? -12.680 3.533 8.627 1.00 96.94 83 THR A CA 1
ATOM 674 C C . THR A 1 83 ? -11.452 4.111 9.336 1.00 96.94 83 THR A C 1
ATOM 676 O O . THR A 1 83 ? -11.488 4.265 10.556 1.00 96.94 83 THR A O 1
ATOM 679 N N . ILE A 1 84 ? -10.405 4.512 8.603 1.00 95.88 84 ILE A N 1
ATOM 680 C CA . ILE A 1 84 ? -9.180 5.104 9.178 1.00 95.88 84 ILE A CA 1
ATOM 681 C C . ILE A 1 84 ? -9.481 6.358 10.005 1.00 95.88 84 ILE A C 1
ATOM 683 O O . ILE A 1 84 ? -8.954 6.515 11.108 1.00 95.88 84 ILE A O 1
ATOM 687 N N . LYS A 1 85 ? -10.388 7.220 9.528 1.00 95.50 85 LYS A N 1
ATOM 688 C CA . LYS A 1 85 ? -10.817 8.429 10.247 1.00 95.50 85 LYS A CA 1
ATOM 689 C C . LYS A 1 85 ? -11.262 8.148 11.688 1.00 95.50 85 LYS A C 1
ATOM 691 O O . LYS A 1 85 ? -11.089 8.998 12.556 1.00 95.50 85 LYS A O 1
ATOM 696 N N . SER A 1 86 ? -11.836 6.974 11.962 1.00 93.44 86 SER A N 1
ATOM 697 C CA . SER A 1 86 ? -12.326 6.633 13.306 1.00 93.44 86 SER A CA 1
ATOM 698 C C . SER A 1 86 ? -11.220 6.538 14.365 1.00 93.44 86 SER A C 1
ATOM 700 O O . SER A 1 86 ? -11.509 6.702 15.549 1.00 93.44 86 SER A O 1
ATOM 702 N N . PHE A 1 87 ? -9.965 6.329 13.953 1.00 91.00 87 PHE A N 1
ATOM 703 C CA . PHE A 1 87 ? -8.818 6.193 14.854 1.00 91.00 87 PHE A CA 1
ATOM 704 C C . PHE A 1 87 ? -7.634 7.108 14.511 1.00 91.00 87 PHE A C 1
ATOM 706 O O . PHE A 1 87 ? -6.672 7.153 15.277 1.00 91.00 87 PHE A O 1
ATOM 713 N N . SER A 1 88 ? -7.684 7.861 13.407 1.00 88.75 88 SER A N 1
ATOM 714 C CA . SER A 1 88 ? -6.565 8.700 12.953 1.00 88.75 88 SER A CA 1
ATOM 715 C C . SER A 1 88 ? -6.137 9.754 13.974 1.00 88.75 88 SER A C 1
ATOM 717 O O . SER A 1 88 ? -4.954 10.046 14.086 1.00 88.75 88 SER A O 1
ATOM 719 N N . ASN A 1 89 ? -7.063 10.270 14.785 1.00 84.75 89 ASN A N 1
ATOM 720 C CA . ASN A 1 89 ? -6.752 11.264 15.822 1.00 84.75 89 ASN A CA 1
ATOM 721 C C . ASN A 1 89 ? -5.830 10.731 16.933 1.00 84.75 89 ASN A C 1
ATOM 723 O O . ASN A 1 89 ? -5.219 11.523 17.645 1.00 84.75 89 ASN A O 1
ATOM 727 N N . ASN A 1 90 ? -5.715 9.407 17.081 1.00 84.50 90 ASN A N 1
ATOM 728 C CA . ASN A 1 90 ? -4.837 8.785 18.074 1.00 84.50 90 ASN A CA 1
ATOM 729 C C . ASN A 1 90 ? -3.370 8.749 17.617 1.00 84.50 90 ASN A C 1
ATOM 731 O O . ASN A 1 90 ? -2.486 8.491 18.431 1.00 84.50 90 ASN A O 1
ATOM 735 N N . ASN A 1 91 ? -3.109 8.984 16.327 1.00 81.50 91 ASN A N 1
ATOM 736 C CA . ASN A 1 91 ? -1.769 9.035 15.759 1.00 81.50 91 ASN A CA 1
ATOM 737 C C . ASN A 1 91 ? -1.655 10.246 14.811 1.00 81.50 91 ASN A C 1
ATOM 739 O O . ASN A 1 91 ? -2.033 10.140 13.642 1.00 81.50 91 ASN A O 1
ATOM 743 N N . PRO A 1 92 ? -1.113 11.386 15.279 1.00 79.88 92 PRO A N 1
ATOM 744 C CA . PRO A 1 92 ? -1.061 12.619 14.492 1.00 79.88 92 PRO A CA 1
ATOM 745 C C . PRO A 1 92 ? -0.217 12.497 13.216 1.00 79.88 92 PRO A C 1
ATOM 747 O O . PRO A 1 92 ? -0.429 13.260 12.278 1.00 79.88 92 PRO A O 1
ATOM 750 N N . ASN A 1 93 ? 0.697 11.526 13.150 1.00 83.19 93 ASN A N 1
ATOM 751 C CA . ASN A 1 93 ? 1.560 11.318 11.988 1.00 83.19 93 ASN A CA 1
ATOM 752 C C . ASN A 1 93 ? 0.933 10.386 10.944 1.00 83.19 93 ASN A C 1
ATOM 754 O O . ASN A 1 93 ? 1.443 10.299 9.833 1.00 83.19 93 ASN A O 1
ATOM 758 N N . LEU A 1 94 ? -0.182 9.714 11.260 1.00 86.81 94 LEU A N 1
ATOM 759 C CA . LEU A 1 94 ? -0.730 8.655 10.414 1.00 86.81 94 LEU A CA 1
ATOM 760 C C . LEU A 1 94 ? -1.041 9.130 8.992 1.00 86.81 94 LEU A C 1
ATOM 762 O O . LEU A 1 94 ? -0.656 8.476 8.028 1.00 86.81 94 LEU A O 1
ATOM 766 N N . VAL A 1 95 ? -1.745 10.255 8.853 1.00 90.19 95 VAL A N 1
ATOM 767 C CA . VAL A 1 95 ? -2.154 10.750 7.530 1.00 90.19 95 VAL A CA 1
ATOM 768 C C . VAL A 1 95 ? -0.940 11.214 6.723 1.00 90.19 95 VAL A C 1
ATOM 770 O O . VAL A 1 95 ? -0.862 10.936 5.529 1.00 90.19 95 VAL A O 1
ATOM 773 N N . THR A 1 96 ? 0.052 11.818 7.380 1.00 89.12 96 THR A N 1
ATOM 774 C CA . THR A 1 96 ? 1.344 12.149 6.765 1.00 89.12 96 THR A CA 1
ATOM 775 C C . THR A 1 96 ? 2.049 10.893 6.256 1.00 89.12 96 THR A C 1
ATOM 777 O O . THR A 1 96 ? 2.439 10.847 5.094 1.00 89.12 96 THR A O 1
ATOM 780 N N . THR A 1 97 ? 2.128 9.831 7.064 1.00 87.00 97 THR A N 1
ATOM 781 C CA . THR A 1 97 ? 2.731 8.553 6.653 1.00 87.00 97 THR A CA 1
ATOM 782 C C . THR A 1 97 ? 1.994 7.914 5.470 1.00 87.00 97 THR A C 1
ATOM 784 O O . THR A 1 97 ? 2.631 7.331 4.596 1.00 87.00 97 THR A O 1
ATOM 787 N N . LEU A 1 98 ? 0.663 8.044 5.393 1.00 91.12 98 LEU A N 1
ATOM 788 C CA . LEU A 1 98 ? -0.117 7.582 4.237 1.00 91.12 98 LEU A CA 1
ATOM 789 C C . LEU A 1 98 ? 0.226 8.350 2.957 1.00 91.12 98 LEU A C 1
ATOM 791 O O . LEU A 1 98 ? 0.365 7.742 1.896 1.00 91.12 98 LEU A O 1
ATOM 795 N N . HIS 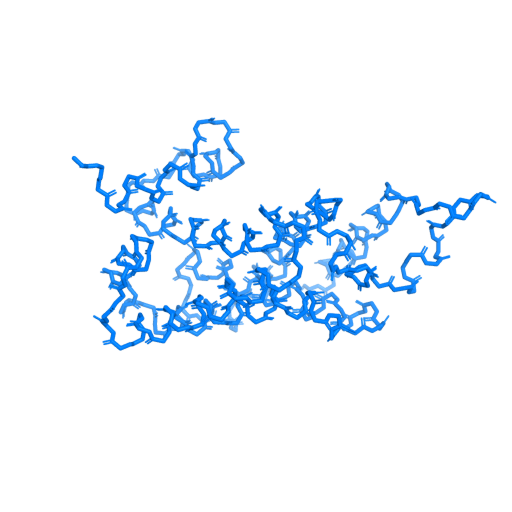A 1 99 ? 0.379 9.672 3.054 1.00 91.62 99 HIS A N 1
ATOM 796 C CA . HIS A 1 99 ? 0.822 10.491 1.928 1.00 91.62 99 HIS A CA 1
ATOM 797 C C . HIS A 1 99 ? 2.240 10.125 1.487 1.00 91.62 99 HIS A C 1
ATOM 799 O O . HIS A 1 99 ? 2.480 9.981 0.292 1.00 91.62 99 HIS A O 1
ATOM 805 N N . GLU A 1 100 ? 3.162 9.930 2.430 1.00 87.25 100 GLU A N 1
ATOM 806 C CA . GLU A 1 100 ? 4.530 9.506 2.121 1.00 87.25 100 GLU A CA 1
ATOM 807 C C . GLU A 1 100 ? 4.554 8.157 1.398 1.00 87.25 100 GLU A C 1
ATOM 809 O O . GLU A 1 100 ? 5.208 8.033 0.367 1.00 87.25 100 GLU A O 1
ATOM 814 N N . GLN A 1 101 ? 3.780 7.174 1.871 1.00 87.50 101 GLN A N 1
ATOM 815 C CA . GLN A 1 101 ? 3.651 5.881 1.198 1.00 87.50 101 GLN A CA 1
ATOM 816 C C . GLN A 1 101 ? 3.126 6.033 -0.236 1.00 87.50 101 GLN A C 1
ATOM 818 O O . GLN A 1 101 ? 3.659 5.404 -1.152 1.00 87.50 101 GLN A O 1
ATOM 823 N N . LEU A 1 102 ? 2.100 6.866 -0.443 1.00 91.94 102 LEU A N 1
ATOM 824 C CA . LEU A 1 102 ? 1.541 7.122 -1.770 1.00 91.94 102 LEU A CA 1
ATOM 825 C C . LEU A 1 102 ? 2.587 7.735 -2.710 1.00 91.94 102 LEU A C 1
ATOM 827 O O . LEU A 1 102 ? 2.746 7.252 -3.828 1.00 91.94 102 LEU A O 1
ATOM 831 N N . VAL A 1 103 ? 3.322 8.748 -2.241 1.00 89.81 103 VAL A N 1
ATOM 832 C CA . VAL A 1 103 ? 4.376 9.428 -3.013 1.00 89.81 103 VAL A CA 1
ATOM 833 C C . VAL A 1 103 ? 5.514 8.472 -3.362 1.00 89.81 103 VAL A C 1
ATOM 835 O O . VAL A 1 103 ? 5.959 8.457 -4.506 1.00 89.81 103 VAL A O 1
ATOM 838 N N . THR A 1 104 ? 5.967 7.645 -2.417 1.00 85.00 104 THR A N 1
ATOM 839 C CA . THR A 1 104 ? 7.021 6.651 -2.673 1.00 85.00 104 THR A CA 1
ATOM 840 C C . THR A 1 104 ? 6.585 5.617 -3.702 1.00 85.00 104 THR A C 1
ATOM 842 O O . THR A 1 104 ? 7.361 5.254 -4.579 1.00 85.00 104 THR A O 1
ATOM 845 N N . ILE A 1 105 ? 5.339 5.147 -3.637 1.00 86.75 105 ILE A N 1
ATOM 846 C CA . ILE A 1 105 ? 4.838 4.175 -4.613 1.00 86.75 105 ILE A CA 1
ATOM 847 C C . ILE A 1 105 ? 4.609 4.835 -5.985 1.00 86.75 105 ILE A C 1
ATOM 849 O O . ILE A 1 105 ? 4.853 4.216 -7.020 1.00 86.75 105 ILE A O 1
ATOM 853 N N . GLU A 1 106 ? 4.191 6.098 -6.025 1.00 88.50 106 GLU A N 1
ATOM 854 C CA . GLU A 1 106 ? 4.039 6.856 -7.269 1.00 88.50 106 GLU A CA 1
ATOM 855 C C . GLU A 1 106 ? 5.391 7.156 -7.940 1.00 88.50 106 GLU A C 1
ATOM 857 O O . GLU A 1 106 ? 5.506 7.033 -9.163 1.00 88.50 106 GLU A O 1
ATOM 862 N N . SER A 1 107 ? 6.439 7.476 -7.169 1.00 84.56 107 SER A N 1
ATOM 863 C CA . SER A 1 107 ? 7.772 7.778 -7.714 1.00 84.56 107 SER A CA 1
ATOM 864 C C . SER A 1 107 ? 8.409 6.579 -8.425 1.00 84.56 107 SER A C 1
ATOM 866 O O . SER A 1 107 ? 9.232 6.759 -9.326 1.00 84.56 107 SER A O 1
ATOM 868 N N . ILE A 1 108 ? 7.989 5.351 -8.090 1.00 80.00 108 ILE A N 1
ATOM 869 C CA . ILE A 1 108 ? 8.329 4.129 -8.837 1.00 80.00 108 ILE A CA 1
ATOM 870 C C . ILE A 1 108 ? 7.826 4.224 -10.285 1.00 80.00 108 ILE A C 1
ATOM 872 O O . ILE A 1 108 ? 8.576 3.934 -11.214 1.00 80.00 108 ILE A O 1
ATOM 876 N N . VAL A 1 109 ? 6.583 4.668 -10.498 1.00 79.44 109 VAL A N 1
ATOM 877 C CA . VAL A 1 109 ? 5.980 4.787 -11.841 1.00 79.44 109 VAL A CA 1
ATOM 878 C C . VAL A 1 109 ? 6.550 5.966 -12.617 1.00 79.44 109 VAL A C 1
ATOM 880 O O . VAL A 1 109 ? 6.755 5.865 -13.824 1.00 79.44 109 VAL A O 1
ATOM 883 N N . SER A 1 110 ? 6.839 7.074 -11.937 1.00 80.00 110 SER A N 1
ATOM 884 C CA . SER A 1 110 ? 7.447 8.251 -12.570 1.00 80.00 110 SER A CA 1
ATOM 885 C C . SER A 1 110 ? 8.921 8.044 -12.940 1.00 80.00 110 SER A C 1
ATOM 887 O O . SER A 1 110 ? 9.498 8.890 -13.621 1.00 80.00 110 SER A O 1
ATOM 889 N N . ASN A 1 111 ? 9.527 6.917 -12.538 1.00 73.00 111 ASN A N 1
ATOM 890 C CA . ASN A 1 111 ? 10.941 6.601 -12.745 1.00 73.00 111 ASN A CA 1
ATOM 891 C C . ASN A 1 111 ? 11.886 7.689 -12.192 1.00 73.00 111 ASN A C 1
ATOM 893 O O . ASN A 1 111 ? 12.966 7.929 -12.728 1.00 73.00 111 ASN A O 1
ATOM 897 N N . GLU A 1 112 ? 11.481 8.342 -11.102 1.00 72.88 112 GLU A N 1
ATOM 898 C CA . GLU A 1 112 ? 12.253 9.379 -10.398 1.00 72.88 112 GLU A CA 1
ATOM 899 C C . GLU A 1 112 ? 13.142 8.760 -9.305 1.00 72.88 112 GLU A C 1
ATOM 901 O O . GLU A 1 112 ? 13.360 9.329 -8.237 1.00 72.88 112 GLU A O 1
ATOM 906 N N . GLN A 1 113 ? 13.624 7.546 -9.560 1.00 72.62 113 GLN A N 1
ATOM 907 C CA . GLN A 1 113 ? 14.355 6.730 -8.602 1.00 72.62 113 GLN A CA 1
ATOM 908 C C . GLN A 1 113 ? 15.862 6.981 -8.695 1.00 72.62 113 GLN A C 1
ATOM 910 O O . GLN A 1 113 ? 16.407 7.254 -9.768 1.00 72.62 113 GLN A O 1
ATOM 915 N N . SER A 1 114 ? 16.557 6.866 -7.562 1.00 71.31 114 SER A N 1
ATOM 916 C CA . SER A 1 114 ? 18.018 6.951 -7.537 1.00 71.31 114 SER A CA 1
ATOM 917 C C . SER A 1 114 ? 18.637 5.800 -8.332 1.00 71.31 114 SER A C 1
ATOM 919 O O . SER A 1 114 ? 18.277 4.642 -8.134 1.00 71.31 114 SER A O 1
ATOM 921 N N . ALA A 1 115 ? 19.612 6.114 -9.189 1.00 70.88 115 ALA A N 1
ATOM 922 C CA . ALA A 1 115 ? 20.437 5.104 -9.853 1.00 70.88 115 ALA A CA 1
ATOM 923 C C . ALA A 1 115 ? 21.431 4.432 -8.887 1.00 70.88 115 ALA A C 1
ATOM 925 O O . ALA A 1 115 ? 21.837 3.299 -9.125 1.00 70.88 115 ALA A O 1
ATOM 926 N N . ASP A 1 116 ? 21.799 5.128 -7.805 1.00 79.19 116 ASP A N 1
ATOM 927 C CA . ASP A 1 116 ? 22.615 4.593 -6.716 1.00 79.19 116 ASP A CA 1
ATOM 928 C C . ASP A 1 116 ? 21.769 3.670 -5.834 1.00 79.19 116 ASP A C 1
ATOM 930 O O . ASP A 1 116 ? 20.720 4.081 -5.319 1.00 79.19 116 ASP A O 1
ATOM 934 N N . GLN A 1 117 ? 22.239 2.434 -5.661 1.00 73.50 117 GLN A N 1
ATOM 935 C CA . GLN A 1 117 ? 21.526 1.392 -4.932 1.00 73.50 117 GLN A CA 1
ATOM 936 C C . GLN A 1 117 ? 21.339 1.733 -3.448 1.00 73.50 117 GLN A C 1
ATOM 938 O O . GLN A 1 117 ? 20.280 1.454 -2.890 1.00 73.50 117 GLN A O 1
ATOM 943 N N . ALA A 1 118 ? 22.326 2.342 -2.785 1.00 76.31 118 ALA A N 1
ATOM 944 C CA . ALA A 1 118 ? 22.231 2.637 -1.357 1.00 76.31 118 ALA A CA 1
ATOM 945 C C . ALA A 1 118 ? 21.127 3.666 -1.067 1.00 76.31 118 ALA A C 1
ATOM 947 O O . ALA A 1 118 ? 20.296 3.426 -0.184 1.00 76.31 118 ALA A O 1
ATOM 948 N N . ASN A 1 119 ? 21.078 4.738 -1.862 1.00 77.38 119 ASN A N 1
ATOM 949 C CA . ASN A 1 119 ? 20.040 5.767 -1.835 1.00 77.38 119 ASN A CA 1
ATOM 950 C C . ASN A 1 119 ? 18.677 5.214 -2.263 1.00 77.38 119 ASN A C 1
ATOM 952 O O . ASN A 1 119 ? 17.652 5.572 -1.687 1.00 77.38 119 ASN A O 1
ATOM 956 N N . TRP A 1 120 ? 18.651 4.322 -3.257 1.00 76.00 120 TRP A N 1
ATOM 957 C CA . TRP A 1 120 ? 17.423 3.660 -3.694 1.00 76.00 120 TRP A CA 1
ATOM 958 C C . TRP A 1 120 ? 16.815 2.802 -2.579 1.00 76.00 120 TRP A C 1
ATOM 960 O O . TRP A 1 120 ? 15.613 2.888 -2.316 1.00 76.00 120 TRP A O 1
ATOM 970 N N . LEU A 1 121 ? 17.652 2.025 -1.881 1.00 72.62 121 LEU A N 1
ATOM 971 C CA . LEU A 1 121 ? 17.246 1.230 -0.722 1.00 72.62 121 LEU A CA 1
ATOM 972 C C . LEU A 1 121 ? 16.726 2.138 0.398 1.00 72.62 121 LEU A C 1
ATOM 974 O O . LEU A 1 121 ? 15.683 1.861 0.977 1.00 72.62 121 LEU A O 1
ATOM 978 N N . GLU A 1 122 ? 17.413 3.239 0.698 1.00 72.75 122 GLU A N 1
ATOM 979 C CA . GLU A 1 122 ? 16.969 4.181 1.729 1.00 72.75 122 GLU A CA 1
ATOM 980 C C . GLU A 1 122 ? 15.610 4.814 1.386 1.00 72.75 122 GLU A C 1
ATOM 982 O O . GLU A 1 122 ? 14.694 4.790 2.207 1.00 72.75 122 GLU A O 1
ATOM 987 N N . HIS A 1 123 ? 15.449 5.320 0.162 1.00 73.75 123 HIS A N 1
ATOM 988 C CA . HIS A 1 123 ? 14.241 6.024 -0.262 1.00 73.75 123 HIS A CA 1
ATOM 989 C C . HIS A 1 123 ? 13.016 5.107 -0.375 1.00 73.75 123 HIS A C 1
ATOM 991 O O . HIS A 1 123 ? 11.936 5.467 0.083 1.00 73.75 123 HIS A O 1
ATOM 997 N N . ASN A 1 124 ? 13.156 3.913 -0.953 1.00 70.81 124 ASN A N 1
ATOM 998 C CA . ASN A 1 124 ? 12.006 3.025 -1.137 1.00 70.81 124 ASN A CA 1
ATOM 999 C C . ASN A 1 124 ? 11.667 2.257 0.144 1.00 70.81 124 ASN A C 1
ATOM 1001 O O . ASN A 1 124 ? 10.495 2.079 0.460 1.00 70.81 124 ASN A O 1
ATOM 1005 N N . PHE A 1 125 ? 12.666 1.832 0.920 1.00 71.75 125 PHE A N 1
ATOM 1006 C CA . PHE A 1 125 ? 12.433 0.891 2.016 1.00 71.75 125 PHE A CA 1
ATOM 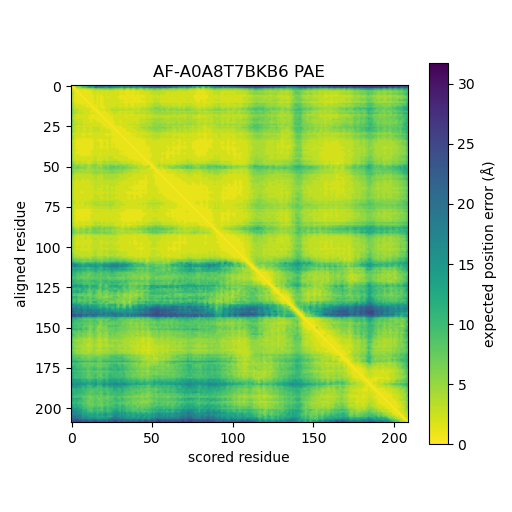1007 C C . PHE A 1 125 ? 12.218 1.606 3.338 1.00 71.75 125 PHE A C 1
ATOM 1009 O O . PHE A 1 125 ? 11.285 1.249 4.048 1.00 71.75 125 PHE A O 1
ATOM 1016 N N . ASN A 1 126 ? 12.975 2.656 3.673 1.00 69.19 126 ASN A N 1
ATOM 1017 C CA . ASN A 1 126 ? 12.757 3.325 4.961 1.00 69.19 126 ASN A CA 1
ATOM 1018 C C . ASN A 1 126 ? 11.405 4.050 5.000 1.00 69.19 126 ASN A C 1
ATOM 1020 O O . ASN A 1 126 ? 10.759 4.071 6.045 1.00 69.19 126 ASN A O 1
ATOM 1024 N N . ILE A 1 127 ? 10.933 4.588 3.870 1.00 68.25 127 ILE A N 1
ATOM 1025 C CA . ILE A 1 127 ? 9.630 5.265 3.812 1.00 68.25 127 ILE A CA 1
ATOM 1026 C C . ILE A 1 127 ? 8.481 4.256 3.962 1.00 68.25 127 ILE A C 1
ATOM 1028 O O . ILE A 1 127 ? 7.575 4.466 4.769 1.00 68.25 127 ILE A O 1
ATOM 1032 N N . LEU A 1 128 ? 8.554 3.102 3.290 1.00 69.38 128 LEU A N 1
ATOM 1033 C CA . LEU A 1 128 ? 7.607 2.001 3.514 1.00 69.38 128 LEU A CA 1
ATOM 1034 C C . LEU A 1 128 ? 7.736 1.408 4.930 1.00 69.38 128 LEU A C 1
ATOM 1036 O O . LEU A 1 128 ? 6.751 0.986 5.530 1.00 69.38 128 LEU A O 1
ATOM 1040 N N . GLY A 1 129 ? 8.927 1.457 5.519 1.00 72.56 129 GLY A N 1
ATOM 1041 C CA . GLY A 1 129 ? 9.188 1.105 6.910 1.00 72.56 129 GLY A CA 1
ATOM 1042 C C . GLY A 1 129 ? 8.475 1.995 7.923 1.00 72.56 129 GLY A C 1
ATOM 1043 O O . GLY A 1 129 ? 7.972 1.505 8.936 1.00 72.56 129 GLY A O 1
ATOM 1044 N N . ARG A 1 130 ? 8.340 3.295 7.638 1.00 72.69 130 ARG A N 1
ATOM 1045 C CA . ARG A 1 130 ? 7.532 4.209 8.463 1.00 72.69 130 ARG A CA 1
ATOM 1046 C C . ARG A 1 130 ? 6.053 3.839 8.455 1.00 72.69 130 ARG A C 1
ATOM 1048 O O . ARG A 1 130 ? 5.372 3.996 9.466 1.00 72.69 130 ARG A O 1
ATOM 1055 N N . TYR A 1 131 ? 5.561 3.246 7.372 1.00 76.25 131 TYR A N 1
ATOM 1056 C CA . TYR A 1 131 ? 4.216 2.680 7.364 1.00 76.25 131 TYR A CA 1
ATOM 1057 C C . TYR A 1 131 ? 4.062 1.512 8.355 1.00 76.25 131 TYR A C 1
ATOM 1059 O O . TYR A 1 131 ? 3.043 1.394 9.037 1.00 76.25 131 TYR A O 1
ATOM 1067 N N . TYR A 1 132 ? 5.112 0.705 8.533 1.00 72.69 132 TYR A N 1
ATOM 1068 C CA . TYR A 1 132 ? 5.168 -0.334 9.567 1.00 72.69 132 TYR A CA 1
ATOM 1069 C C . TYR A 1 132 ? 5.111 0.235 10.993 1.00 72.69 132 TYR A C 1
ATOM 1071 O O . TYR A 1 132 ? 4.494 -0.366 11.876 1.00 72.69 132 TYR A O 1
ATOM 1079 N N . VAL A 1 133 ? 5.698 1.413 11.223 1.00 70.19 133 VAL A N 1
ATOM 1080 C CA . VAL A 1 133 ? 5.587 2.141 12.500 1.00 70.19 133 VAL A CA 1
ATOM 1081 C C . VAL A 1 133 ? 4.130 2.530 12.766 1.00 70.19 133 VAL A C 1
ATOM 1083 O O . VAL A 1 133 ? 3.625 2.299 13.868 1.00 70.19 133 VAL A O 1
ATOM 1086 N N . ALA A 1 134 ? 3.427 3.028 11.743 1.00 73.00 134 ALA A N 1
ATOM 1087 C CA . ALA A 1 134 ? 2.005 3.354 11.831 1.00 73.00 134 ALA A CA 1
ATOM 1088 C C . ALA A 1 134 ? 1.127 2.117 12.110 1.00 73.00 134 ALA A C 1
ATOM 1090 O O . ALA A 1 134 ? 0.218 2.195 12.940 1.00 73.00 134 ALA A O 1
ATOM 1091 N N . LEU A 1 135 ? 1.432 0.967 11.492 1.00 71.62 135 LEU A N 1
ATOM 1092 C CA . LEU A 1 135 ? 0.747 -0.311 11.744 1.00 71.62 135 LEU A CA 1
ATOM 1093 C C . LEU A 1 135 ? 0.883 -0.783 13.199 1.00 71.62 135 LEU A C 1
ATOM 1095 O O . LEU A 1 135 ? -0.074 -1.299 13.770 1.00 71.62 135 LEU A O 1
ATOM 1099 N N . ASN A 1 136 ? 2.048 -0.573 13.814 1.00 67.38 136 ASN A N 1
ATOM 1100 C CA . ASN A 1 136 ? 2.339 -1.026 15.176 1.00 67.38 136 ASN A CA 1
ATOM 1101 C C . ASN A 1 136 ? 2.027 0.024 16.262 1.00 67.38 136 ASN A C 1
ATOM 1103 O O . ASN A 1 136 ? 2.352 -0.182 17.429 1.00 67.38 136 ASN A O 1
ATOM 1107 N N . ARG A 1 137 ? 1.371 1.139 15.902 1.00 66.50 137 ARG A N 1
ATOM 1108 C CA . ARG A 1 137 ? 0.958 2.218 16.824 1.00 66.50 137 ARG A CA 1
ATOM 1109 C C . ARG A 1 137 ? 2.113 2.872 17.608 1.00 66.50 137 ARG A C 1
ATOM 1111 O O . ARG A 1 137 ? 1.888 3.420 18.687 1.00 66.50 137 ARG A O 1
ATOM 1118 N N . PHE A 1 138 ? 3.338 2.850 17.086 1.00 58.34 138 PHE A N 1
ATOM 1119 C CA . PHE A 1 138 ? 4.461 3.547 17.720 1.00 58.34 138 PHE A CA 1
ATOM 1120 C C . PHE A 1 138 ? 4.335 5.070 17.537 1.00 58.34 138 PHE A C 1
ATOM 1122 O O . PHE A 1 138 ? 3.922 5.542 16.479 1.00 58.34 138 PHE A O 1
ATOM 1129 N N . GLN A 1 139 ? 4.673 5.842 18.577 1.00 54.72 139 GLN A N 1
ATOM 1130 C CA . GLN A 1 139 ? 4.462 7.300 18.609 1.00 54.72 139 GLN A CA 1
ATOM 1131 C C . GLN A 1 139 ? 5.621 8.117 18.003 1.00 54.72 139 GLN A C 1
ATOM 1133 O O . GLN A 1 139 ? 5.416 9.267 17.621 1.00 54.72 139 GLN A O 1
ATOM 1138 N N . THR A 1 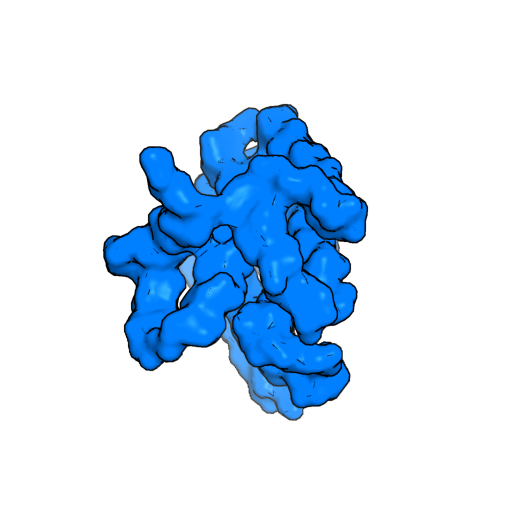140 ? 6.822 7.545 17.894 1.00 56.44 140 THR A N 1
ATOM 1139 C CA . THR A 1 140 ? 8.058 8.243 17.496 1.00 56.44 140 THR A CA 1
ATOM 1140 C C . THR A 1 140 ? 8.914 7.371 16.571 1.00 56.44 140 THR A C 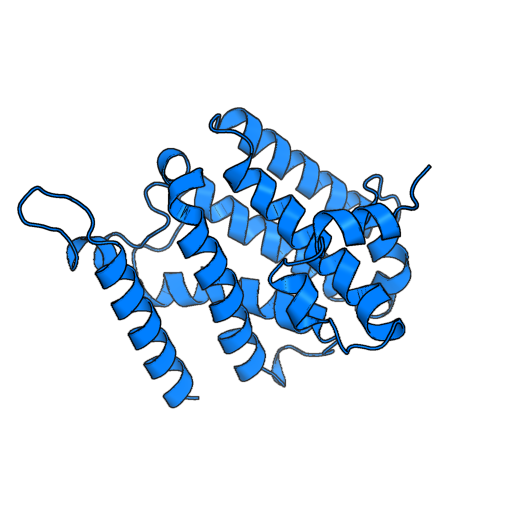1
ATOM 1142 O O . THR A 1 140 ? 9.139 6.186 16.825 1.00 56.44 140 THR A O 1
ATOM 1145 N N . GLU A 1 141 ? 9.427 7.966 15.488 1.00 54.03 141 GLU A N 1
ATOM 1146 C CA . GLU A 1 141 ? 10.370 7.311 14.560 1.00 54.03 141 GLU A CA 1
ATOM 1147 C C . GLU A 1 141 ? 11.745 7.067 15.194 1.00 54.03 141 GLU A C 1
ATOM 1149 O O . GLU A 1 141 ? 12.438 6.105 14.861 1.00 54.03 141 GLU A O 1
ATOM 1154 N N . GLN A 1 142 ? 12.137 7.947 16.118 1.00 52.28 142 GLN A N 1
ATOM 1155 C CA . GLN A 1 142 ? 13.473 7.984 16.706 1.00 52.28 142 GLN A CA 1
ATOM 1156 C C . GLN A 1 142 ? 13.767 6.766 17.596 1.00 52.28 142 GLN A C 1
ATOM 1158 O O . GLN A 1 142 ? 14.917 6.347 17.685 1.00 52.28 142 GLN A O 1
ATOM 1163 N N . ASP A 1 143 ? 12.734 6.152 18.179 1.00 51.56 143 ASP A N 1
ATOM 1164 C CA . ASP A 1 143 ? 12.880 5.004 19.079 1.00 51.56 143 ASP A CA 1
ATOM 1165 C C . ASP A 1 143 ? 12.969 3.654 18.341 1.00 51.56 143 ASP A C 1
ATOM 1167 O O . ASP A 1 143 ? 13.203 2.628 18.972 1.00 51.56 143 ASP A O 1
ATOM 1171 N N . ASN A 1 144 ? 12.782 3.620 17.011 1.00 65.44 144 ASN A N 1
ATOM 1172 C CA . ASN A 1 144 ? 12.454 2.374 16.306 1.00 65.44 144 ASN A CA 1
ATOM 1173 C C . ASN A 1 144 ? 13.098 2.225 14.913 1.00 65.44 144 ASN A C 1
ATOM 1175 O O . ASN A 1 144 ? 12.515 1.594 14.030 1.00 65.44 144 ASN A O 1
ATOM 1179 N N . GLN A 1 145 ? 14.310 2.752 14.703 1.00 70.56 145 GLN A N 1
ATOM 1180 C CA . GLN A 1 145 ? 15.055 2.602 13.436 1.00 70.56 145 GLN A CA 1
ATOM 1181 C C . GLN A 1 145 ? 15.136 1.146 12.949 1.00 70.56 145 GLN A C 1
ATOM 1183 O O . GLN A 1 145 ? 14.941 0.882 11.766 1.00 70.56 145 GLN A O 1
ATOM 1188 N N . TYR A 1 146 ? 15.306 0.191 13.866 1.00 71.19 146 TYR A N 1
ATOM 1189 C CA . TYR A 1 146 ? 15.276 -1.237 13.545 1.00 71.19 146 TYR A CA 1
ATOM 1190 C C . TYR A 1 146 ? 13.935 -1.676 12.928 1.00 71.19 146 TYR A C 1
ATOM 1192 O O . TYR A 1 146 ? 13.912 -2.405 11.940 1.00 71.19 146 TYR A O 1
ATOM 1200 N N . ILE A 1 147 ? 12.802 -1.215 13.464 1.00 69.50 147 ILE A N 1
ATOM 1201 C CA . ILE A 1 147 ? 11.460 -1.560 12.960 1.00 69.50 147 ILE A CA 1
ATOM 1202 C C . ILE A 1 147 ? 11.213 -0.916 11.598 1.00 69.50 147 ILE A C 1
ATOM 1204 O O . ILE A 1 147 ? 10.644 -1.557 10.720 1.00 69.50 147 ILE A O 1
ATOM 1208 N N . ILE A 1 148 ? 11.674 0.321 11.401 1.00 72.44 148 ILE A N 1
ATOM 1209 C CA . ILE A 1 148 ? 11.599 1.003 10.105 1.00 72.44 148 ILE A CA 1
ATOM 1210 C C . ILE A 1 148 ? 12.388 0.209 9.059 1.00 72.44 148 ILE A C 1
ATOM 1212 O O . ILE A 1 148 ? 11.857 -0.117 8.002 1.00 72.44 148 ILE A O 1
ATOM 1216 N N . GLN A 1 149 ? 13.623 -0.183 9.365 1.00 70.50 149 GLN A N 1
ATOM 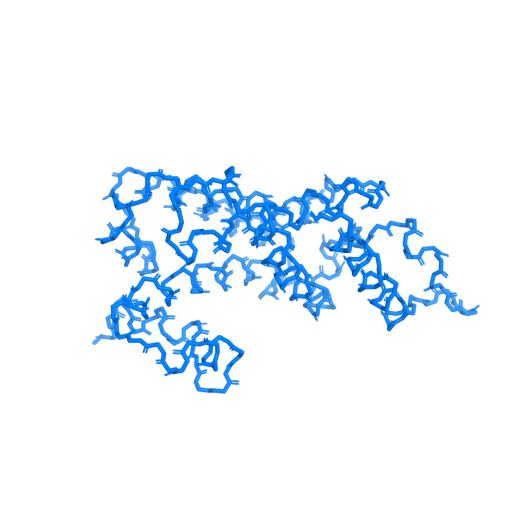1217 C CA . GLN A 1 149 ? 14.469 -0.922 8.426 1.00 70.50 149 GLN A CA 1
ATOM 1218 C C . GLN A 1 149 ? 13.904 -2.314 8.098 1.00 70.50 149 GLN A C 1
ATOM 1220 O O . GLN A 1 149 ? 13.798 -2.677 6.927 1.00 70.50 149 GLN A O 1
ATOM 1225 N N . ASN A 1 150 ? 13.482 -3.081 9.110 1.00 71.25 150 ASN A N 1
ATOM 1226 C CA . ASN A 1 150 ? 12.910 -4.417 8.900 1.00 71.25 150 ASN A CA 1
ATOM 1227 C C . ASN A 1 150 ? 11.525 -4.363 8.238 1.00 71.25 150 ASN A C 1
ATOM 1229 O O . ASN A 1 150 ? 11.231 -5.159 7.350 1.00 71.25 150 ASN A O 1
ATOM 1233 N N . GLY A 1 151 ? 10.672 -3.418 8.637 1.00 73.00 151 GLY A N 1
ATOM 1234 C CA . GLY A 1 151 ? 9.357 -3.220 8.030 1.00 73.00 151 GLY A CA 1
ATOM 1235 C C . GLY A 1 151 ? 9.450 -2.758 6.576 1.00 73.00 151 GLY A C 1
ATOM 1236 O O . GLY A 1 151 ? 8.680 -3.204 5.727 1.00 73.00 151 GLY A O 1
ATOM 1237 N N . GLY A 1 152 ? 10.447 -1.926 6.272 1.00 74.12 152 GLY A N 1
ATOM 1238 C CA . GLY A 1 152 ? 10.778 -1.521 4.913 1.00 74.12 152 GLY A CA 1
ATOM 1239 C C . GLY A 1 152 ? 11.123 -2.701 4.018 1.00 74.12 152 GLY A C 1
ATOM 1240 O O . GLY A 1 152 ? 10.639 -2.786 2.891 1.00 74.12 152 GLY A O 1
ATOM 1241 N N . LEU A 1 153 ? 11.903 -3.646 4.548 1.00 71.50 153 LEU A N 1
ATOM 1242 C CA . LEU A 1 153 ? 12.281 -4.881 3.864 1.00 71.50 153 LEU A CA 1
ATOM 1243 C C . LEU A 1 153 ? 11.054 -5.702 3.462 1.00 71.50 153 LEU A C 1
ATOM 1245 O O . LEU A 1 153 ? 10.958 -6.114 2.310 1.00 71.50 153 LEU A O 1
ATOM 1249 N N . VAL A 1 154 ? 10.090 -5.886 4.367 1.00 75.06 154 VAL A N 1
ATOM 1250 C CA . VAL A 1 154 ? 8.864 -6.650 4.078 1.00 75.06 154 VAL A CA 1
ATOM 1251 C C . VAL A 1 154 ? 8.095 -6.046 2.900 1.00 75.06 154 VAL A C 1
ATOM 1253 O O . VAL A 1 154 ? 7.799 -6.755 1.938 1.00 75.06 154 VAL A O 1
ATOM 1256 N N . PHE A 1 155 ? 7.820 -4.740 2.934 1.00 76.50 155 PHE A N 1
ATOM 1257 C CA . PHE A 1 155 ? 7.056 -4.089 1.864 1.00 76.50 155 PHE A CA 1
ATOM 1258 C C . PHE A 1 155 ? 7.829 -3.959 0.556 1.00 76.50 155 PHE A C 1
ATOM 1260 O O . PHE A 1 155 ? 7.253 -4.058 -0.526 1.00 76.50 155 PHE A O 1
ATOM 1267 N N . GLY A 1 156 ? 9.138 -3.751 0.619 1.00 76.19 156 GLY A N 1
ATOM 1268 C CA . GLY A 1 156 ? 9.920 -3.693 -0.600 1.00 76.19 156 GLY A CA 1
ATOM 1269 C C . GLY A 1 156 ? 10.106 -5.067 -1.250 1.00 76.19 156 GLY A C 1
ATOM 1270 O O . GLY A 1 156 ? 10.044 -5.153 -2.474 1.00 76.19 156 GLY A O 1
ATOM 1271 N N . LEU A 1 157 ? 10.220 -6.158 -0.475 1.00 76.06 157 LEU A N 1
ATOM 1272 C CA . LEU A 1 157 ? 10.150 -7.522 -1.022 1.00 76.06 157 LEU A CA 1
ATOM 1273 C C . LEU A 1 157 ? 8.805 -7.781 -1.710 1.00 76.06 157 LEU A C 1
ATOM 1275 O O . LEU A 1 157 ? 8.772 -8.396 -2.774 1.00 76.06 157 LEU A O 1
ATOM 1279 N N . GLU A 1 158 ? 7.705 -7.296 -1.135 1.00 81.00 158 GLU A N 1
ATOM 1280 C CA . GLU A 1 158 ? 6.386 -7.370 -1.763 1.00 81.00 158 GLU A CA 1
ATOM 1281 C C . GLU A 1 158 ? 6.351 -6.639 -3.112 1.00 81.00 158 GLU A C 1
ATOM 1283 O O . GLU A 1 158 ? 5.952 -7.233 -4.115 1.00 81.00 158 GLU A O 1
ATOM 1288 N N . LEU A 1 159 ? 6.864 -5.407 -3.185 1.00 80.94 159 LEU A N 1
ATOM 1289 C CA . LEU A 1 159 ? 6.984 -4.676 -4.453 1.00 80.94 159 LEU A CA 1
ATOM 1290 C C . LEU A 1 159 ? 7.845 -5.423 -5.481 1.00 80.94 159 LEU A C 1
ATOM 1292 O O . LEU A 1 159 ? 7.482 -5.477 -6.656 1.00 80.94 159 LEU A O 1
ATOM 1296 N N . PHE A 1 160 ? 8.945 -6.047 -5.054 1.00 80.06 160 PHE A N 1
ATOM 1297 C CA . PHE A 1 160 ? 9.771 -6.887 -5.924 1.00 80.06 160 PHE A CA 1
ATOM 1298 C C . PHE A 1 160 ? 9.020 -8.108 -6.458 1.00 80.06 160 PHE A C 1
ATOM 1300 O O . PHE A 1 160 ? 9.096 -8.391 -7.653 1.00 80.06 160 PHE A O 1
ATOM 1307 N N . MET A 1 161 ? 8.259 -8.810 -5.613 1.00 81.06 161 MET A N 1
ATOM 1308 C CA . MET A 1 161 ? 7.435 -9.944 -6.052 1.00 81.06 161 MET A CA 1
ATOM 1309 C C . MET A 1 161 ? 6.354 -9.517 -7.052 1.00 81.06 161 MET A C 1
ATOM 1311 O O . MET A 1 161 ? 6.007 -10.279 -7.954 1.00 81.06 161 MET A O 1
ATOM 1315 N N . LEU A 1 162 ? 5.836 -8.296 -6.913 1.00 85.69 162 LEU A N 1
ATOM 1316 C CA . LEU A 1 162 ? 4.817 -7.734 -7.797 1.00 85.69 162 LEU A CA 1
ATOM 1317 C C . LEU A 1 162 ? 5.395 -7.095 -9.065 1.00 85.69 162 LEU A C 1
ATOM 1319 O O . LEU A 1 162 ? 4.632 -6.836 -9.998 1.00 85.69 162 LEU A O 1
ATOM 1323 N N . TYR A 1 163 ? 6.711 -6.876 -9.140 1.00 84.88 163 TYR A N 1
ATOM 1324 C CA . TYR A 1 163 ? 7.369 -6.192 -10.255 1.00 84.88 163 TYR A CA 1
ATOM 1325 C C . TYR A 1 163 ? 6.957 -6.699 -11.646 1.00 84.88 163 TYR A C 1
ATOM 1327 O O . TYR A 1 163 ? 6.635 -5.863 -12.493 1.00 84.88 163 TYR A O 1
ATOM 1335 N N . PRO A 1 164 ? 6.848 -8.019 -11.914 1.00 83.31 164 PRO A N 1
ATOM 1336 C CA . PRO A 1 164 ? 6.408 -8.507 -13.223 1.00 83.31 164 PRO A CA 1
ATOM 1337 C C . PRO A 1 164 ? 5.041 -7.967 -13.677 1.00 83.31 164 PRO A C 1
ATOM 1339 O O . PRO A 1 164 ? 4.785 -7.881 -14.876 1.00 83.31 164 PRO A O 1
ATOM 1342 N N . LEU A 1 165 ? 4.167 -7.574 -12.744 1.00 86.00 165 LEU A N 1
ATOM 1343 C CA . LEU A 1 165 ? 2.840 -7.022 -13.037 1.00 86.00 165 LEU A CA 1
ATOM 1344 C C . LEU A 1 165 ? 2.873 -5.540 -13.430 1.00 86.00 165 LEU A C 1
ATOM 1346 O O . LEU A 1 165 ? 1.903 -5.032 -13.997 1.00 86.00 165 LEU A O 1
ATOM 1350 N N . PHE A 1 166 ? 3.962 -4.829 -13.128 1.00 85.75 166 PHE A N 1
ATOM 1351 C CA . PHE A 1 166 ? 4.069 -3.389 -13.364 1.00 85.75 166 PHE A CA 1
ATOM 1352 C C . PHE A 1 166 ? 5.368 -2.945 -14.049 1.00 85.75 166 PHE A C 1
ATOM 1354 O O . PHE A 1 166 ? 5.543 -1.751 -14.297 1.00 85.75 166 PHE A O 1
ATOM 1361 N N . ALA A 1 167 ? 6.231 -3.883 -14.442 1.00 82.44 167 ALA A N 1
ATOM 1362 C CA . ALA A 1 167 ? 7.524 -3.619 -15.073 1.00 82.44 167 ALA A CA 1
ATOM 1363 C C . ALA A 1 167 ? 7.433 -2.728 -16.322 1.00 82.44 167 ALA A C 1
ATOM 1365 O O . ALA A 1 167 ? 8.294 -1.887 -16.548 1.00 82.44 167 ALA A O 1
ATOM 1366 N N . THR A 1 168 ? 6.365 -2.843 -17.116 1.00 81.75 168 THR A N 1
ATOM 1367 C CA . THR A 1 168 ? 6.170 -1.997 -18.308 1.00 81.75 168 THR A CA 1
ATOM 1368 C C . THR A 1 168 ? 5.938 -0.523 -17.978 1.00 81.75 168 THR A C 1
ATOM 1370 O O . THR A 1 168 ? 6.183 0.336 -18.821 1.00 81.75 168 THR A O 1
ATOM 1373 N N . LYS A 1 169 ? 5.453 -0.225 -16.769 1.00 82.69 169 LYS A N 1
ATOM 1374 C CA . LYS A 1 169 ? 5.177 1.135 -16.291 1.00 82.69 169 LYS A CA 1
ATOM 1375 C C . LYS A 1 169 ? 6.346 1.720 -15.515 1.00 82.69 169 LYS A C 1
ATOM 1377 O O . LYS A 1 169 ? 6.517 2.929 -15.529 1.00 82.69 169 LYS A O 1
ATOM 1382 N N . ALA A 1 170 ? 7.129 0.869 -14.861 1.00 80.38 170 ALA A N 1
ATOM 1383 C CA . ALA A 1 170 ? 8.270 1.266 -14.047 1.00 80.38 170 ALA A CA 1
ATOM 1384 C C . ALA A 1 170 ? 9.517 0.436 -14.399 1.00 80.38 170 ALA A C 1
ATOM 1386 O O . ALA A 1 170 ? 10.024 -0.291 -13.547 1.00 80.38 170 ALA A O 1
ATOM 1387 N N . PRO A 1 171 ? 10.032 0.509 -15.640 1.00 74.69 171 PRO A N 1
ATOM 1388 C CA . PRO A 1 171 ? 11.138 -0.349 -16.074 1.00 74.69 171 PRO A CA 1
ATOM 1389 C C . PRO A 1 171 ? 12.442 -0.101 -15.299 1.00 74.69 171 PRO A C 1
ATOM 1391 O O . PRO A 1 171 ? 13.299 -0.978 -15.257 1.00 74.69 171 PRO A O 1
ATOM 1394 N N . GLY A 1 172 ? 12.594 1.076 -14.681 1.00 75.50 172 GLY A N 1
ATOM 1395 C CA . GLY A 1 172 ? 13.721 1.420 -13.810 1.00 75.50 172 GLY A CA 1
ATOM 1396 C C . GLY A 1 172 ? 13.434 1.253 -12.317 1.00 75.50 172 GLY A C 1
ATOM 1397 O O . GLY A 1 172 ? 14.166 1.811 -11.506 1.00 75.50 172 GLY A O 1
ATOM 1398 N N . PHE A 1 173 ? 12.380 0.514 -11.936 1.00 80.50 173 PHE A N 1
ATOM 1399 C CA . PHE A 1 173 ? 12.123 0.206 -10.525 1.00 80.50 173 PHE A CA 1
ATOM 1400 C C . PHE A 1 173 ? 13.334 -0.470 -9.884 1.00 80.50 173 PHE A C 1
ATOM 1402 O O . PHE A 1 173 ? 13.747 -0.072 -8.803 1.00 80.50 173 PHE A O 1
ATOM 1409 N N . ILE A 1 174 ? 13.924 -1.457 -10.562 1.00 79.94 174 ILE A N 1
ATOM 1410 C CA . ILE A 1 174 ? 15.152 -2.099 -10.097 1.00 79.94 174 ILE A CA 1
ATOM 1411 C C . ILE A 1 174 ? 16.344 -1.229 -10.523 1.00 79.94 174 ILE A C 1
ATOM 1413 O O . ILE A 1 174 ? 16.447 -0.918 -11.714 1.00 79.94 174 ILE A O 1
ATOM 1417 N N . PRO A 1 175 ? 17.261 -0.860 -9.604 1.00 79.00 175 PRO A N 1
ATOM 1418 C CA . PRO A 1 175 ? 18.433 -0.059 -9.942 1.00 79.00 175 PRO A CA 1
ATOM 1419 C C . PRO A 1 175 ? 19.220 -0.662 -11.106 1.00 79.00 175 PRO A C 1
ATOM 1421 O O . PRO A 1 175 ? 19.568 -1.842 -11.080 1.00 79.00 175 PRO A O 1
ATOM 1424 N N . ALA A 1 176 ? 19.539 0.152 -12.115 1.00 77.88 176 ALA A N 1
ATOM 1425 C CA . ALA A 1 176 ? 20.260 -0.309 -13.304 1.00 77.88 176 ALA A CA 1
ATOM 1426 C C . ALA A 1 176 ? 21.626 -0.922 -12.957 1.00 77.88 176 ALA A C 1
ATOM 1428 O O . ALA A 1 176 ? 22.050 -1.884 -13.593 1.00 77.88 176 ALA A O 1
ATOM 1429 N N . GLU A 1 177 ? 22.287 -0.398 -11.922 1.00 82.56 177 GLU A N 1
ATOM 1430 C CA . GLU A 1 177 ? 23.537 -0.943 -11.399 1.00 82.56 177 GLU A CA 1
ATOM 1431 C C . GLU A 1 177 ? 23.362 -2.393 -10.918 1.00 82.56 177 GLU A C 1
ATOM 1433 O O . GLU A 1 177 ? 24.121 -3.271 -11.326 1.00 82.56 177 GLU A O 1
ATOM 1438 N N . LEU A 1 178 ? 22.303 -2.658 -10.144 1.00 83.38 178 LEU A N 1
ATOM 1439 C CA . LEU A 1 178 ? 21.959 -3.990 -9.646 1.00 83.38 178 LEU A CA 1
ATOM 1440 C C . LEU A 1 178 ? 21.572 -4.933 -10.791 1.00 83.38 178 LEU A C 1
ATOM 1442 O O . LEU A 1 178 ? 22.068 -6.054 -10.860 1.00 83.38 178 LEU A O 1
ATOM 1446 N N . VAL A 1 179 ? 20.743 -4.469 -11.732 1.00 83.38 179 VAL A N 1
ATOM 1447 C CA . VAL A 1 179 ? 20.365 -5.262 -12.914 1.00 83.38 179 VAL A CA 1
ATOM 1448 C C . VAL A 1 179 ? 21.596 -5.638 -13.738 1.00 83.38 179 VAL A C 1
ATOM 1450 O O . VAL A 1 179 ? 21.716 -6.784 -14.154 1.00 83.38 179 VAL A O 1
ATOM 1453 N N . SER A 1 180 ? 22.532 -4.704 -13.945 1.00 86.06 180 SER A N 1
ATOM 1454 C CA . SER A 1 180 ? 23.709 -4.912 -14.799 1.00 86.06 180 SER A CA 1
ATOM 1455 C C . SER A 1 180 ? 24.652 -6.017 -14.314 1.00 86.06 180 SER A C 1
ATOM 1457 O O . SER A 1 180 ? 25.390 -6.580 -15.122 1.00 86.06 180 SER A O 1
ATOM 1459 N N . ARG A 1 181 ? 24.617 -6.347 -13.016 1.00 90.25 181 ARG A N 1
ATOM 1460 C CA . ARG A 1 181 ? 25.401 -7.440 -12.423 1.00 90.25 181 ARG A CA 1
ATOM 1461 C C . ARG A 1 181 ? 24.785 -8.821 -12.659 1.00 90.25 181 ARG A C 1
ATOM 1463 O O . ARG A 1 181 ? 25.508 -9.810 -12.598 1.00 90.25 181 ARG A O 1
ATOM 1470 N N . HIS A 1 182 ? 23.492 -8.876 -12.979 1.00 91.00 182 HIS A N 1
ATOM 1471 C CA . HIS A 1 182 ? 22.685 -10.100 -13.051 1.00 91.00 182 HIS A CA 1
ATOM 1472 C C . HIS A 1 182 ? 21.982 -10.226 -14.400 1.00 91.00 182 HIS A C 1
ATOM 1474 O O . HIS A 1 182 ? 20.759 -10.360 -14.486 1.00 91.00 182 HIS A O 1
ATOM 1480 N N . VAL A 1 183 ? 22.774 -10.155 -15.469 1.00 89.00 183 VAL A N 1
ATOM 1481 C CA . VAL A 1 183 ? 22.308 -10.336 -16.846 1.00 89.00 183 VAL A CA 1
ATOM 1482 C C . VAL A 1 183 ? 22.844 -11.655 -17.386 1.00 89.00 183 VAL A C 1
ATOM 1484 O O . VAL A 1 183 ? 24.043 -11.930 -17.302 1.00 89.00 183 VAL A O 1
ATOM 1487 N N . GLY A 1 184 ? 21.949 -12.474 -17.929 1.00 88.56 184 GLY A N 1
ATOM 1488 C CA . GLY A 1 184 ? 22.297 -13.737 -18.556 1.00 88.56 184 GLY A CA 1
ATOM 1489 C C . GLY A 1 184 ? 22.979 -13.561 -19.918 1.00 88.56 184 GLY A C 1
ATOM 1490 O O . GLY A 1 184 ? 23.097 -12.447 -20.441 1.00 88.56 184 GLY A O 1
ATOM 1491 N N . PRO A 1 185 ? 23.469 -14.660 -20.510 1.00 88.12 185 PRO A N 1
ATOM 1492 C CA . PRO A 1 185 ? 24.205 -14.626 -21.771 1.00 88.12 185 PRO A CA 1
ATOM 1493 C C . PRO A 1 185 ? 23.385 -14.081 -22.951 1.00 88.12 185 PRO A C 1
ATOM 1495 O O . PRO A 1 185 ? 23.986 -13.570 -23.898 1.00 88.12 185 PRO A O 1
ATOM 1498 N N . ASP A 1 186 ? 22.050 -14.137 -22.885 1.00 89.19 186 ASP A N 1
ATOM 1499 C CA . ASP A 1 186 ? 21.144 -13.656 -23.933 1.00 89.19 186 ASP A CA 1
ATOM 1500 C C . ASP A 1 186 ? 20.594 -12.240 -23.645 1.00 89.19 186 ASP A C 1
ATOM 1502 O O . ASP A 1 186 ? 19.753 -11.726 -24.388 1.00 89.19 186 ASP A O 1
ATOM 1506 N N . GLY A 1 187 ? 21.094 -11.566 -22.600 1.00 82.38 187 GLY A N 1
ATOM 1507 C CA . GLY A 1 187 ? 20.662 -10.220 -22.212 1.00 82.38 187 GLY A CA 1
ATOM 1508 C C . GLY A 1 187 ? 19.416 -10.190 -21.319 1.00 82.38 187 GLY A C 1
ATOM 1509 O O . GLY A 1 187 ? 18.863 -9.118 -21.068 1.00 82.38 187 GLY A O 1
ATOM 1510 N N . GLU A 1 188 ? 18.955 -11.346 -20.849 1.00 84.69 188 GLU A N 1
ATOM 1511 C CA . GLU A 1 188 ? 17.833 -11.485 -19.931 1.00 84.69 188 GLU A CA 1
ATOM 1512 C C . GLU A 1 188 ? 18.219 -11.118 -18.493 1.00 84.69 188 GLU A C 1
ATOM 1514 O O . GLU A 1 188 ? 19.325 -11.395 -18.034 1.00 84.69 188 GLU A O 1
ATOM 1519 N N . ILE A 1 189 ? 17.292 -10.510 -17.751 1.00 83.00 189 ILE A N 1
ATOM 1520 C CA . ILE A 1 189 ? 17.501 -10.210 -16.331 1.00 83.00 189 ILE A CA 1
ATOM 1521 C C . ILE A 1 189 ? 17.320 -11.497 -15.524 1.00 83.00 189 ILE A C 1
ATOM 1523 O O . ILE A 1 189 ? 16.241 -12.100 -15.533 1.00 83.00 189 ILE A O 1
ATOM 1527 N N . LEU A 1 190 ? 18.348 -11.884 -14.772 1.00 87.19 190 LEU A N 1
ATOM 1528 C CA . LEU A 1 190 ? 18.316 -13.022 -13.860 1.00 87.19 190 LEU A CA 1
ATOM 1529 C C . LEU A 1 190 ? 17.664 -12.603 -12.534 1.00 87.19 190 LEU A C 1
ATOM 1531 O O . LEU A 1 190 ? 18.325 -12.351 -11.529 1.00 87.19 190 LEU A O 1
ATOM 1535 N N . PHE A 1 191 ? 16.330 -12.506 -12.529 1.00 82.00 191 PHE A N 1
ATOM 1536 C CA . PHE A 1 191 ? 15.556 -12.073 -11.355 1.00 82.00 191 PHE A CA 1
ATOM 1537 C C . PHE A 1 191 ? 15.874 -12.814 -10.045 1.00 82.00 191 PHE A C 1
ATOM 1539 O O . PHE A 1 191 ? 15.922 -12.142 -9.014 1.00 82.00 191 PHE A O 1
ATOM 1546 N N . PRO A 1 192 ? 16.098 -14.146 -10.027 1.00 84.25 192 PRO A N 1
ATOM 1547 C CA . PRO A 1 192 ? 16.487 -14.840 -8.800 1.00 84.25 192 PRO A CA 1
ATOM 1548 C C . PRO A 1 192 ? 17.800 -14.323 -8.201 1.00 84.25 192 PRO A C 1
ATOM 1550 O O . PRO A 1 192 ? 17.903 -14.218 -6.980 1.00 84.25 192 PRO A O 1
ATOM 1553 N N . ASP A 1 193 ? 18.765 -13.953 -9.043 1.00 87.50 193 ASP A N 1
ATOM 1554 C CA . ASP A 1 193 ? 20.083 -13.484 -8.608 1.00 87.50 193 ASP A CA 1
ATOM 1555 C C . ASP A 1 193 ? 20.021 -12.023 -8.139 1.00 87.50 193 ASP A C 1
ATOM 1557 O O . ASP A 1 193 ? 20.525 -11.702 -7.063 1.00 87.50 193 ASP A O 1
ATOM 1561 N N . VAL A 1 194 ? 19.276 -11.170 -8.861 1.00 84.12 194 VAL A N 1
ATOM 1562 C CA . VAL A 1 194 ? 18.926 -9.803 -8.420 1.00 84.12 194 VAL A CA 1
ATOM 1563 C C . VAL A 1 194 ? 18.279 -9.829 -7.034 1.00 84.12 194 VAL A C 1
ATOM 1565 O O . VAL A 1 194 ? 18.646 -9.057 -6.149 1.00 84.12 194 VAL A O 1
ATOM 1568 N N . PHE A 1 195 ? 17.310 -10.725 -6.840 1.00 79.94 195 PHE A N 1
ATOM 1569 C CA . PHE A 1 195 ? 16.600 -10.882 -5.576 1.00 79.94 195 PHE A CA 1
ATOM 1570 C C . PHE A 1 195 ? 17.516 -11.405 -4.462 1.00 79.94 195 PHE A C 1
ATOM 1572 O O . PHE A 1 195 ? 17.451 -10.921 -3.331 1.00 79.94 195 PHE A O 1
ATOM 1579 N N . GLY A 1 196 ? 18.386 -12.366 -4.780 1.00 83.00 196 GLY A N 1
ATOM 1580 C CA . GLY A 1 196 ? 19.369 -12.910 -3.848 1.00 83.00 196 GLY A CA 1
ATOM 1581 C C . GLY A 1 196 ? 20.347 -11.850 -3.341 1.00 83.00 196 GLY A C 1
ATOM 1582 O O . GLY A 1 196 ? 20.520 -11.717 -2.130 1.00 83.00 196 GLY A O 1
ATOM 1583 N N . GLU A 1 197 ? 20.931 -11.057 -4.243 1.00 86.12 197 GLU A N 1
ATOM 1584 C CA . GLU A 1 197 ? 21.850 -9.975 -3.869 1.00 86.12 197 GLU A CA 1
ATOM 1585 C C . GLU A 1 197 ? 21.155 -8.915 -3.012 1.00 86.12 197 GLU A C 1
ATOM 1587 O O . GLU A 1 197 ? 21.676 -8.527 -1.967 1.00 86.12 197 GLU A O 1
ATOM 1592 N N . LEU A 1 198 ? 19.934 -8.525 -3.386 1.00 78.56 198 LEU A N 1
ATOM 1593 C CA . LEU A 1 198 ? 19.148 -7.567 -2.620 1.00 78.56 198 LEU A CA 1
ATOM 1594 C C . LEU A 1 198 ? 18.929 -8.037 -1.170 1.00 78.56 198 LEU A C 1
ATOM 1596 O O . LEU A 1 198 ? 19.144 -7.269 -0.232 1.00 78.56 198 LEU A O 1
ATOM 1600 N N . ILE A 1 199 ? 18.536 -9.302 -0.969 1.00 76.62 199 ILE A N 1
ATOM 1601 C CA . ILE A 1 199 ? 18.383 -9.883 0.374 1.00 76.62 199 ILE A CA 1
ATOM 1602 C C . ILE A 1 199 ? 19.709 -9.853 1.140 1.00 76.62 199 ILE A C 1
ATOM 1604 O O . ILE A 1 199 ? 19.712 -9.522 2.328 1.00 76.62 199 ILE A O 1
ATOM 1608 N N . CYS A 1 200 ? 20.827 -10.181 0.488 1.00 80.56 200 CYS A N 1
ATOM 1609 C CA . CYS A 1 200 ? 22.145 -10.144 1.118 1.00 80.56 200 CYS A CA 1
ATOM 1610 C C . CYS A 1 200 ? 22.532 -8.728 1.566 1.00 80.56 200 CYS A C 1
ATOM 1612 O O . CYS A 1 200 ? 22.931 -8.548 2.718 1.00 80.56 200 CYS A O 1
ATOM 1614 N N . ASP A 1 201 ? 22.357 -7.721 0.712 1.00 76.50 201 ASP A N 1
ATOM 1615 C CA . ASP A 1 201 ? 22.660 -6.324 1.043 1.00 76.50 201 ASP A CA 1
ATOM 1616 C C . ASP A 1 201 ? 21.812 -5.815 2.210 1.00 76.50 201 ASP A C 1
ATOM 1618 O O . ASP A 1 201 ? 22.288 -5.075 3.079 1.00 76.50 201 ASP A O 1
ATOM 1622 N N . PHE A 1 202 ? 20.563 -6.272 2.291 1.00 68.69 202 PHE A N 1
ATOM 1623 C CA . PHE A 1 202 ? 19.710 -6.004 3.439 1.00 68.69 202 PHE A CA 1
ATOM 1624 C C . PHE A 1 202 ? 20.193 -6.675 4.722 1.00 68.69 202 PHE A C 1
ATOM 1626 O O . PHE A 1 202 ? 20.262 -6.019 5.761 1.00 68.69 202 PHE A O 1
ATOM 1633 N N . GLN A 1 203 ? 20.533 -7.964 4.673 1.00 68.00 203 GLN A N 1
ATOM 1634 C CA . GLN A 1 203 ? 21.059 -8.680 5.837 1.00 68.00 203 GLN A CA 1
ATOM 1635 C C . GLN A 1 203 ? 22.344 -8.029 6.358 1.00 68.00 203 GLN A C 1
ATOM 1637 O O . GLN A 1 203 ? 22.525 -7.910 7.568 1.00 68.00 203 GLN A O 1
ATOM 1642 N N . LEU A 1 204 ? 23.210 -7.551 5.460 1.00 70.12 204 LEU A N 1
ATOM 1643 C CA . LEU A 1 204 ? 24.405 -6.794 5.829 1.00 70.12 204 LEU A CA 1
ATOM 1644 C C . LEU A 1 204 ? 24.048 -5.479 6.530 1.00 70.12 204 LEU A C 1
ATOM 1646 O O . LEU A 1 204 ? 24.591 -5.212 7.600 1.00 70.12 204 LEU A O 1
ATOM 1650 N N . LYS A 1 205 ? 23.099 -4.694 6.000 1.00 64.94 205 LYS A N 1
ATOM 1651 C CA . LYS A 1 205 ? 22.625 -3.466 6.666 1.00 64.94 205 LYS A CA 1
ATOM 1652 C C . LYS A 1 205 ? 22.049 -3.741 8.059 1.00 64.94 205 LYS A C 1
ATOM 1654 O O . LYS A 1 205 ? 22.369 -3.006 8.985 1.00 64.94 205 LYS A O 1
ATOM 1659 N N . LEU A 1 206 ? 21.258 -4.803 8.222 1.00 61.53 206 LEU A N 1
ATOM 1660 C CA . LEU A 1 206 ? 20.669 -5.180 9.514 1.00 61.53 206 LEU A CA 1
ATOM 1661 C C . LEU A 1 206 ? 21.714 -5.589 10.562 1.00 61.53 206 LEU A C 1
ATOM 1663 O O . LEU A 1 206 ? 21.496 -5.369 11.746 1.00 61.53 206 LEU A O 1
ATOM 1667 N N . ASN A 1 207 ? 22.847 -6.158 10.142 1.00 60.97 207 ASN A N 1
ATOM 1668 C CA . ASN A 1 207 ? 23.930 -6.566 11.044 1.00 60.97 207 ASN A CA 1
ATOM 1669 C C . ASN A 1 207 ? 24.832 -5.400 11.500 1.00 60.97 207 ASN A C 1
ATOM 1671 O O . ASN A 1 207 ? 25.709 -5.601 12.342 1.00 60.97 207 ASN A O 1
ATOM 1675 N N . HIS A 1 208 ? 24.657 -4.202 10.933 1.00 57.94 208 HIS A N 1
ATOM 1676 C CA . HIS A 1 208 ? 25.448 -3.003 11.236 1.00 57.94 208 HIS A CA 1
ATOM 1677 C C . HIS A 1 208 ? 24.679 -1.942 12.046 1.00 57.94 208 HIS A C 1
ATOM 1679 O O . HIS A 1 208 ? 25.166 -0.817 12.187 1.00 57.94 208 HIS A O 1
ATOM 1685 N N . VAL A 1 209 ? 23.509 -2.300 12.582 1.00 50.97 209 VAL A N 1
ATOM 1686 C CA . VAL A 1 209 ? 22.622 -1.465 13.413 1.00 50.97 209 VAL A CA 1
ATOM 1687 C C . VAL A 1 209 ? 22.525 -2.063 14.808 1.00 50.97 209 VAL A C 1
ATOM 1689 O O . VAL A 1 209 ? 22.570 -1.271 15.774 1.00 50.97 209 VAL A O 1
#

Foldseek 3Di:
DDALLSLLCVQQQDPPDPRVVVCVPPDPVLCLQQSLLSSLVSQLVCLQFVDQDLVSSVVSLVVVVVQLVCLVVVRHDHSSSVSNNVCCVLAVCQSVLSVLLSVLSVCLLVLVADLDPVRNLCSQQLSQLVSQCSSVSPHDPVVPSLSSLVSSVVVVVVCLVCCVSRCSRRVPSQRPVLQVVQADPVRDGPSVVSSVVVVVVSVVVSVVD

Radius of gyration: 17.52 Å; Cα contacts (8 Å, |Δi|>4): 226; chains: 1; bounding box: 50×35×43 Å